Protein AF-A0A2D8ES97-F1 (afdb_monomer)

Radius of gyration: 37.82 Å; Cα contacts (8 Å, |Δi|>4): 480; chains: 1; bounding box: 93×41×114 Å

Foldseek 3Di:
DDPDDDPPDDLVLDDPVVSVVLVPDDPVRVCVQQQNVNVAHPQFQAAAEPDDPPWDWDDGRQWIKIWDFADLADCLDWCVNVVHPQRTKIKTAHAQQNPPGGQADPVRHGHYGYHQLARTAWMWIWTQWGQVCVSHVAAQAFADHADPVRTAGDIDTDHPDDDDDDPDDDDDDDDPDQAGSVRDGCPPVPPGHAAAEAEPPRDRPDKAFDWDVVLVVVLVVLVVVLVVLLVVLVVQLVVLVVQLVVLQVPAWDQDPPVRDTDDGDDPRNVVSVVVSVVSCVPRRVVSVVVSVVSVVVSCCQAPVCPPPNAPDDPNDRSHTGDPHYIYD

Structure (mmCIF, N/CA/C/O backbone):
data_AF-A0A2D8ES97-F1
#
_entry.id   AF-A0A2D8ES97-F1
#
loop_
_atom_site.group_PDB
_atom_site.id
_atom_site.type_symbol
_atom_site.label_atom_id
_atom_site.label_alt_id
_atom_site.label_comp_id
_atom_site.label_asym_id
_atom_site.label_entity_id
_atom_site.label_seq_id
_atom_site.pdbx_PDB_ins_code
_atom_site.Cartn_x
_atom_site.Cartn_y
_atom_site.Cartn_z
_atom_site.occupancy
_atom_site.B_iso_or_equiv
_atom_site.auth_seq_id
_atom_site.auth_comp_id
_atom_site.auth_asym_id
_atom_site.auth_atom_id
_atom_site.pdbx_PDB_model_num
ATOM 1 N N . MET A 1 1 ? -13.082 -4.698 -21.034 1.00 49.16 1 MET A N 1
ATOM 2 C CA . MET A 1 1 ? -11.989 -5.187 -21.911 1.00 49.16 1 MET A CA 1
ATOM 3 C C . MET A 1 1 ? -12.059 -4.467 -23.251 1.00 49.16 1 MET A C 1
ATOM 5 O O . MET A 1 1 ? -13.166 -4.199 -23.709 1.00 49.16 1 MET A O 1
ATOM 9 N N . ALA A 1 2 ? -10.920 -4.137 -23.866 1.00 52.31 2 ALA A N 1
ATOM 10 C CA . ALA A 1 2 ? -10.888 -3.433 -25.151 1.00 52.31 2 ALA A CA 1
ATOM 11 C C . ALA A 1 2 ? -11.464 -4.302 -26.288 1.00 52.31 2 ALA A C 1
ATOM 13 O O . ALA A 1 2 ? -11.078 -5.459 -26.439 1.00 52.31 2 ALA A O 1
ATOM 14 N N . ARG A 1 3 ? -12.383 -3.742 -27.089 1.00 51.25 3 ARG A N 1
ATOM 15 C CA . ARG A 1 3 ? -13.068 -4.462 -28.185 1.00 51.25 3 ARG A CA 1
ATOM 16 C C . ARG A 1 3 ? -12.251 -4.548 -29.484 1.00 51.25 3 ARG A C 1
ATOM 18 O O . ARG A 1 3 ? -12.502 -5.432 -30.295 1.00 51.25 3 ARG A O 1
ATOM 25 N N . ASN A 1 4 ? -11.251 -3.684 -29.668 1.00 54.25 4 ASN A N 1
ATOM 26 C CA . ASN A 1 4 ? -10.456 -3.616 -30.898 1.00 54.25 4 ASN A CA 1
ATOM 27 C C . ASN A 1 4 ? -9.208 -4.501 -30.809 1.00 54.25 4 ASN A C 1
ATOM 29 O O . ASN A 1 4 ? -8.113 -4.033 -30.499 1.00 54.25 4 ASN A O 1
ATOM 33 N N . LYS A 1 5 ? -9.372 -5.793 -31.101 1.00 53.34 5 LYS A N 1
ATOM 34 C CA . LYS A 1 5 ? -8.251 -6.726 -31.238 1.00 53.34 5 LYS A CA 1
ATOM 35 C C . LYS A 1 5 ? -7.655 -6.580 -32.645 1.00 53.34 5 LYS A C 1
ATOM 37 O O . LYS A 1 5 ? -8.278 -7.003 -33.615 1.00 53.34 5 LYS A O 1
ATOM 42 N N . LYS A 1 6 ? -6.461 -5.982 -32.768 1.00 58.00 6 LYS A N 1
ATOM 43 C CA . LYS A 1 6 ? -5.669 -6.090 -34.009 1.00 58.00 6 LYS A CA 1
ATOM 44 C C . LYS A 1 6 ? -5.443 -7.573 -34.335 1.00 58.00 6 LYS A C 1
ATOM 46 O O . LYS A 1 6 ? -5.329 -8.399 -33.427 1.00 58.00 6 LYS A O 1
ATOM 51 N N . THR A 1 7 ? -5.367 -7.905 -35.621 1.00 57.34 7 THR A N 1
ATOM 52 C CA . THR A 1 7 ? -5.000 -9.250 -36.079 1.00 57.34 7 THR A CA 1
ATOM 53 C C . THR A 1 7 ? -3.609 -9.629 -35.566 1.00 57.34 7 THR A C 1
ATOM 55 O O . THR A 1 7 ? -2.736 -8.774 -35.432 1.00 57.34 7 THR A O 1
ATOM 58 N N . ALA A 1 8 ? -3.386 -10.919 -35.289 1.00 60.75 8 ALA A N 1
ATOM 59 C CA . ALA A 1 8 ? -2.100 -11.414 -34.777 1.00 60.75 8 ALA A CA 1
ATOM 60 C C . ALA A 1 8 ? -0.924 -11.175 -35.748 1.00 60.75 8 ALA A C 1
ATOM 62 O O . ALA A 1 8 ? 0.231 -11.147 -35.333 1.00 60.75 8 ALA A O 1
ATOM 63 N N . ILE A 1 9 ? -1.233 -10.976 -37.032 1.00 69.50 9 ILE A N 1
ATOM 64 C CA . ILE A 1 9 ? -0.318 -10.517 -38.076 1.00 69.50 9 ILE A CA 1
ATOM 65 C C . ILE A 1 9 ? -0.919 -9.238 -38.674 1.00 69.50 9 ILE A C 1
ATOM 67 O O . ILE A 1 9 ? -2.060 -9.252 -39.140 1.00 69.50 9 ILE A O 1
ATOM 71 N N . ASP A 1 10 ? -0.166 -8.137 -38.665 1.00 71.62 10 ASP A N 1
ATOM 72 C CA . ASP A 1 10 ? -0.556 -6.860 -39.279 1.00 71.62 10 ASP A CA 1
ATOM 73 C C . ASP A 1 10 ? 0.246 -6.646 -40.574 1.00 71.62 10 ASP A C 1
ATOM 75 O O . ASP A 1 10 ? 1.302 -6.011 -40.591 1.00 71.62 10 ASP A O 1
ATOM 79 N N . VAL A 1 11 ? -0.260 -7.204 -41.680 1.00 73.81 11 VAL A N 1
ATOM 80 C CA . VAL A 1 11 ? 0.346 -7.085 -43.024 1.00 73.81 11 VAL A CA 1
ATOM 81 C C . VAL A 1 11 ? 0.428 -5.642 -43.537 1.00 73.81 11 VAL A C 1
ATOM 83 O O . VAL A 1 11 ? 1.136 -5.372 -44.502 1.00 73.81 11 VAL A O 1
ATOM 86 N N . ASN A 1 12 ? -0.253 -4.686 -42.895 1.00 74.81 12 ASN A N 1
ATOM 87 C CA . ASN A 1 12 ? -0.194 -3.271 -43.274 1.00 74.81 12 ASN A CA 1
ATOM 88 C C . ASN A 1 12 ? 1.091 -2.577 -42.793 1.00 74.81 12 ASN A C 1
ATOM 90 O O . ASN A 1 12 ? 1.354 -1.448 -43.195 1.00 74.81 12 ASN A O 1
ATOM 94 N N . ILE A 1 13 ? 1.882 -3.235 -41.937 1.00 75.94 13 ILE A N 1
ATOM 95 C CA . ILE A 1 13 ? 3.206 -2.763 -41.505 1.00 75.94 13 ILE A CA 1
ATOM 96 C C . ILE A 1 13 ? 4.286 -3.107 -42.554 1.00 75.94 13 ILE A C 1
ATOM 98 O O . ILE A 1 13 ? 5.356 -2.501 -42.571 1.00 75.94 13 ILE A O 1
ATOM 102 N N . MET A 1 14 ? 4.014 -4.053 -43.461 1.00 77.00 14 MET A N 1
ATOM 103 C CA . MET A 1 14 ? 4.954 -4.441 -44.514 1.00 77.00 14 MET A CA 1
ATOM 104 C C . MET A 1 14 ? 5.038 -3.377 -45.625 1.00 77.00 14 MET A C 1
ATOM 106 O O . MET A 1 14 ? 4.008 -2.831 -46.035 1.00 77.00 14 MET A O 1
ATOM 110 N N . PRO A 1 15 ? 6.233 -3.122 -46.195 1.00 75.75 15 PRO A N 1
ATOM 111 C CA . PRO A 1 15 ? 6.368 -2.377 -47.445 1.00 75.75 15 PRO A CA 1
ATOM 112 C C . PRO A 1 15 ? 5.517 -2.994 -48.564 1.00 75.75 15 PRO A C 1
ATOM 114 O O . PRO A 1 15 ? 5.380 -4.213 -48.639 1.00 75.75 15 PRO A O 1
ATOM 117 N N . LYS A 1 16 ? 4.992 -2.169 -49.483 1.00 77.81 16 LYS A N 1
ATOM 118 C CA . LYS A 1 16 ? 4.098 -2.637 -50.566 1.00 77.81 16 LYS A CA 1
ATOM 119 C C . LYS A 1 16 ? 4.691 -3.784 -51.402 1.00 77.81 16 LYS A C 1
ATOM 121 O O . LYS A 1 16 ? 3.957 -4.694 -51.764 1.00 77.81 16 LYS A O 1
ATOM 126 N N . ALA A 1 17 ? 5.997 -3.756 -51.680 1.00 76.38 17 ALA A N 1
ATOM 127 C CA . ALA A 1 17 ? 6.684 -4.820 -52.417 1.00 76.38 17 ALA A CA 1
ATOM 128 C C . ALA A 1 17 ? 6.692 -6.150 -51.637 1.00 76.38 17 ALA A C 1
ATOM 130 O O . ALA A 1 17 ? 6.232 -7.170 -52.145 1.00 76.38 17 ALA A O 1
ATOM 131 N N . ASP A 1 18 ? 7.134 -6.123 -50.379 1.00 77.00 18 ASP A N 1
ATOM 132 C CA . ASP A 1 18 ? 7.173 -7.292 -49.493 1.00 77.00 18 ASP A CA 1
ATOM 133 C C . ASP A 1 18 ? 5.776 -7.862 -49.223 1.00 77.00 18 ASP A C 1
ATOM 135 O O . ASP A 1 18 ? 5.620 -9.077 -49.120 1.00 77.00 18 ASP A O 1
ATOM 139 N N . ARG A 1 19 ? 4.754 -7.001 -49.165 1.00 80.50 19 ARG A N 1
ATOM 140 C CA . ARG A 1 19 ? 3.353 -7.407 -49.036 1.00 80.50 19 ARG A CA 1
ATOM 141 C C . ARG A 1 19 ? 2.859 -8.193 -50.255 1.00 80.50 19 ARG A C 1
ATOM 143 O O . ARG A 1 19 ? 2.237 -9.230 -50.067 1.00 80.50 19 ARG A O 1
ATOM 150 N N . LEU A 1 20 ? 3.165 -7.746 -51.476 1.00 81.06 20 LEU A N 1
ATOM 151 C CA . LEU A 1 20 ? 2.811 -8.478 -52.703 1.00 81.06 20 LEU A CA 1
ATOM 152 C C . LEU A 1 20 ? 3.500 -9.850 -52.756 1.00 81.06 20 LEU A C 1
ATOM 154 O O . LEU A 1 20 ? 2.870 -10.847 -53.102 1.00 81.06 20 LEU A O 1
ATOM 158 N N . VAL A 1 21 ? 4.771 -9.921 -52.341 1.00 81.75 21 VAL A N 1
ATOM 159 C CA . VAL A 1 21 ? 5.485 -11.198 -52.192 1.00 81.75 21 VAL A CA 1
ATOM 160 C C . VAL A 1 21 ? 4.793 -12.079 -51.147 1.00 81.75 21 VAL A C 1
ATOM 162 O O . VAL A 1 21 ? 4.491 -13.231 -51.440 1.00 81.75 21 VAL A O 1
ATOM 165 N N . PHE A 1 22 ? 4.465 -11.550 -49.967 1.00 81.81 22 PHE A N 1
ATOM 166 C CA . PHE A 1 22 ? 3.773 -12.299 -48.913 1.00 81.81 22 PHE A CA 1
ATOM 167 C C . PHE A 1 22 ? 2.393 -12.829 -49.345 1.00 81.81 22 PHE A C 1
ATOM 169 O O . PHE A 1 22 ? 2.053 -13.977 -49.060 1.00 81.81 22 PHE A O 1
ATOM 176 N N . GLU A 1 23 ? 1.610 -12.021 -50.061 1.00 84.00 23 GLU A N 1
ATOM 177 C CA . GLU A 1 23 ? 0.287 -12.400 -50.571 1.00 84.00 23 GLU A CA 1
ATOM 178 C C . GLU A 1 23 ? 0.370 -13.502 -51.653 1.00 84.00 23 GLU A C 1
ATOM 180 O O . GLU A 1 23 ? -0.543 -14.322 -51.739 1.00 84.00 23 GLU A O 1
ATOM 185 N N . SER A 1 24 ? 1.484 -13.593 -52.397 1.00 85.75 24 SER A N 1
ATOM 186 C CA . SER A 1 24 ? 1.740 -14.632 -53.416 1.00 85.75 24 SER A CA 1
ATOM 187 C C . SER A 1 24 ? 2.228 -15.994 -52.889 1.00 85.75 24 SER A C 1
ATOM 189 O O . SER A 1 24 ? 2.278 -16.960 -53.652 1.00 85.75 24 SER A O 1
ATOM 191 N N . LEU A 1 25 ? 2.607 -16.102 -51.610 1.00 86.19 25 LEU A N 1
ATOM 192 C CA . LEU A 1 25 ? 3.149 -17.340 -51.034 1.00 86.19 25 LEU A CA 1
ATOM 193 C C . LEU A 1 25 ? 2.047 -18.343 -50.645 1.00 86.19 25 LEU A C 1
ATOM 195 O O . LEU A 1 25 ? 0.921 -17.971 -50.316 1.00 86.19 25 LEU A O 1
ATOM 199 N N . SER A 1 26 ? 2.393 -19.634 -50.608 1.00 87.44 26 SER A N 1
ATOM 200 C CA . SER A 1 26 ? 1.554 -20.665 -49.976 1.00 87.44 26 SER A CA 1
ATOM 201 C C . SER A 1 26 ? 1.451 -20.438 -48.461 1.00 87.44 26 SER A C 1
ATOM 203 O O . SER A 1 26 ? 2.284 -19.746 -47.882 1.00 87.44 26 SER A O 1
ATOM 205 N N . GLU A 1 27 ? 0.482 -21.053 -47.776 1.00 81.06 27 GLU A N 1
ATOM 206 C CA . GLU A 1 27 ? 0.340 -20.898 -46.314 1.00 81.06 27 GLU A CA 1
ATOM 207 C C . GLU A 1 27 ? 1.596 -21.336 -45.533 1.00 81.06 27 GLU A C 1
ATOM 209 O O . GLU A 1 27 ? 1.990 -20.678 -44.570 1.00 81.06 27 GLU A O 1
ATOM 214 N N . GLN A 1 28 ? 2.297 -22.379 -45.997 1.00 79.69 28 GLN A N 1
ATOM 215 C CA . GLN A 1 28 ? 3.609 -22.762 -45.456 1.00 79.69 28 GLN A CA 1
ATOM 216 C C . GLN A 1 28 ? 4.670 -21.683 -45.732 1.00 79.69 28 GLN A C 1
ATOM 218 O O . GLN A 1 28 ? 5.379 -21.269 -44.815 1.00 79.69 28 GLN A O 1
ATOM 223 N N . GLY A 1 29 ? 4.728 -21.152 -46.959 1.00 79.44 29 GLY A N 1
ATOM 224 C CA . GLY A 1 29 ? 5.637 -20.060 -47.319 1.00 79.44 29 GLY A CA 1
ATOM 225 C C . GLY A 1 29 ? 5.386 -18.774 -46.521 1.00 79.44 29 GLY A C 1
ATOM 226 O O . GLY A 1 29 ? 6.338 -18.127 -46.090 1.00 79.44 29 GLY A O 1
ATOM 227 N N . LYS A 1 30 ? 4.121 -18.430 -46.245 1.00 81.12 30 LYS A N 1
ATOM 228 C CA . LYS A 1 30 ? 3.727 -17.309 -45.375 1.00 81.12 30 LYS A CA 1
ATOM 229 C C . LYS A 1 30 ? 4.187 -17.526 -43.935 1.00 81.12 30 LYS A C 1
ATOM 231 O O . LYS A 1 30 ? 4.732 -16.602 -43.329 1.00 81.12 30 LYS A O 1
ATOM 236 N N . ALA A 1 31 ? 4.007 -18.732 -43.393 1.00 75.62 31 ALA A N 1
ATOM 237 C CA . ALA A 1 31 ? 4.484 -19.074 -42.056 1.00 75.62 31 ALA A CA 1
ATOM 238 C C . ALA A 1 31 ? 6.014 -18.930 -41.956 1.00 75.62 31 ALA A C 1
ATOM 240 O O . ALA A 1 31 ? 6.514 -18.265 -41.045 1.00 75.62 31 ALA A O 1
ATOM 241 N N . GLU A 1 32 ? 6.763 -19.466 -42.924 1.00 77.31 32 GLU A N 1
ATOM 242 C CA . GLU A 1 32 ? 8.223 -19.320 -42.982 1.00 77.31 32 GLU A CA 1
ATOM 243 C C . GLU A 1 32 ? 8.681 -17.865 -43.150 1.00 77.31 32 GLU A C 1
ATOM 245 O O . GLU A 1 32 ? 9.606 -17.430 -42.460 1.00 77.31 32 GLU A O 1
ATOM 250 N N . PHE A 1 33 ? 8.017 -17.086 -44.011 1.00 75.94 33 PHE A N 1
ATOM 251 C CA . PHE A 1 33 ? 8.297 -15.660 -44.222 1.00 75.94 33 PHE A CA 1
ATOM 252 C C . PHE A 1 33 ? 8.125 -14.845 -42.931 1.00 75.94 33 PHE A C 1
ATOM 254 O O . PHE A 1 33 ? 8.904 -13.930 -42.653 1.00 75.94 33 PHE A O 1
ATOM 261 N N . MET A 1 34 ? 7.140 -15.218 -42.108 1.00 73.75 34 MET A N 1
ATOM 262 C CA . MET A 1 34 ? 6.882 -14.630 -40.791 1.00 73.75 34 MET A CA 1
ATOM 263 C C . MET A 1 34 ? 7.773 -15.192 -39.670 1.00 73.75 34 MET A C 1
ATOM 265 O O . MET A 1 34 ? 7.650 -14.756 -38.525 1.00 73.75 34 MET A O 1
ATOM 269 N N . GLY A 1 35 ? 8.701 -16.105 -39.980 1.00 72.25 35 GLY A N 1
ATOM 270 C CA . GLY A 1 35 ? 9.693 -16.618 -39.033 1.00 72.25 35 GLY A CA 1
ATOM 271 C C . GLY A 1 35 ? 9.282 -17.873 -38.260 1.00 72.25 35 GLY A C 1
ATOM 272 O O . GLY A 1 35 ? 9.901 -18.181 -37.237 1.00 72.25 35 GLY A O 1
ATOM 273 N N . PHE A 1 36 ? 8.262 -18.612 -38.716 1.00 73.88 36 PHE A N 1
ATOM 274 C CA . PHE A 1 36 ? 7.867 -19.884 -38.101 1.00 73.88 36 PHE A CA 1
ATOM 275 C C . PHE A 1 36 ? 9.071 -20.836 -37.988 1.00 73.88 36 PHE A C 1
ATOM 277 O O . PHE A 1 36 ? 9.812 -21.039 -38.948 1.00 73.88 36 PHE A O 1
ATOM 284 N N . GLY A 1 37 ? 9.310 -21.364 -36.785 1.00 64.75 37 GLY A N 1
ATOM 285 C CA . GLY A 1 37 ? 10.449 -22.238 -36.476 1.00 64.75 37 GLY A CA 1
ATOM 286 C C . GLY A 1 37 ? 11.837 -21.573 -36.435 1.00 64.75 37 GLY A C 1
ATOM 287 O O . GLY A 1 37 ? 12.782 -22.213 -35.985 1.00 64.75 37 GLY A O 1
ATOM 288 N N . ARG A 1 38 ? 12.000 -20.305 -36.847 1.00 63.69 38 ARG A N 1
ATOM 289 C CA . ARG A 1 38 ? 13.331 -19.675 -37.021 1.00 63.69 38 ARG A CA 1
ATOM 290 C C . ARG A 1 38 ? 13.831 -18.861 -35.820 1.00 63.69 38 ARG A C 1
ATOM 292 O O . ARG A 1 38 ? 14.975 -18.417 -35.816 1.00 63.69 38 ARG A O 1
ATOM 299 N N . GLY A 1 39 ? 13.006 -18.640 -34.791 1.00 62.62 39 GLY A N 1
ATOM 300 C CA . GLY A 1 39 ? 13.395 -17.887 -33.580 1.00 62.62 39 GLY A CA 1
ATOM 301 C C . GLY A 1 39 ? 13.725 -16.400 -33.817 1.00 62.62 39 GLY A C 1
ATOM 302 O O . GLY A 1 39 ? 14.215 -15.713 -32.913 1.00 62.62 39 GLY A O 1
ATOM 303 N N . THR A 1 40 ? 13.466 -15.919 -35.032 1.00 65.56 40 THR A N 1
ATOM 304 C CA . THR A 1 40 ? 13.501 -14.541 -35.525 1.00 65.56 40 THR A CA 1
ATOM 305 C C . THR A 1 40 ? 12.428 -14.405 -36.602 1.00 65.56 40 THR A C 1
ATOM 307 O O . THR A 1 40 ? 12.122 -15.356 -37.318 1.00 65.56 40 THR A O 1
ATOM 310 N N . ARG A 1 41 ? 11.890 -13.197 -36.736 1.00 72.00 41 ARG A N 1
ATOM 311 C CA . ARG A 1 41 ? 11.098 -12.745 -37.886 1.00 72.00 41 ARG A CA 1
ATOM 312 C C . ARG A 1 41 ? 11.851 -11.598 -38.555 1.00 72.00 41 ARG A C 1
ATOM 314 O O . ARG A 1 41 ? 12.799 -11.076 -37.972 1.00 72.00 41 ARG A O 1
ATOM 321 N N . ARG A 1 42 ? 11.430 -11.192 -39.751 1.00 74.06 42 ARG A N 1
ATOM 322 C CA . ARG A 1 42 ? 11.933 -9.962 -40.378 1.00 74.06 42 ARG A CA 1
ATOM 323 C C . ARG A 1 42 ? 11.475 -8.727 -39.592 1.00 74.06 42 ARG A C 1
ATOM 325 O O . ARG A 1 42 ? 10.346 -8.683 -39.100 1.00 74.06 42 ARG A O 1
ATOM 332 N N . ASP A 1 43 ? 12.342 -7.722 -39.524 1.00 77.44 43 ASP A N 1
ATOM 333 C CA . ASP A 1 43 ? 12.188 -6.519 -38.697 1.00 77.44 43 ASP A CA 1
ATOM 334 C C . ASP A 1 43 ? 11.233 -5.477 -39.325 1.00 77.44 43 ASP A C 1
ATOM 336 O O . ASP A 1 43 ? 11.600 -4.344 -39.639 1.00 77.44 43 ASP A O 1
ATOM 340 N N . TYR A 1 44 ? 9.972 -5.865 -39.538 1.00 76.19 44 TYR A N 1
ATOM 341 C CA . TYR A 1 44 ? 8.930 -4.976 -40.069 1.00 76.19 44 TYR A CA 1
ATOM 342 C C . TYR A 1 44 ? 8.341 -4.041 -39.000 1.00 76.19 44 TYR A C 1
ATOM 344 O O . TYR A 1 44 ? 8.075 -2.874 -39.276 1.00 76.19 44 TYR A O 1
ATOM 352 N N . ASP A 1 45 ? 8.190 -4.515 -37.762 1.00 79.38 45 ASP A N 1
ATOM 353 C CA . ASP A 1 45 ? 7.639 -3.770 -36.619 1.00 79.38 45 ASP A CA 1
ATOM 354 C C . ASP A 1 45 ? 8.720 -3.371 -35.596 1.00 79.38 45 ASP A C 1
ATOM 356 O O . ASP A 1 45 ? 8.480 -3.305 -34.387 1.00 79.38 45 ASP A O 1
ATOM 360 N N . VAL A 1 46 ? 9.932 -3.111 -36.091 1.00 86.00 46 VAL A N 1
ATOM 361 C CA . VAL A 1 46 ? 11.101 -2.737 -35.288 1.00 86.00 46 VAL A CA 1
ATOM 362 C C . VAL A 1 46 ? 11.551 -1.333 -35.689 1.00 86.00 46 VAL A C 1
ATOM 364 O O . VAL A 1 46 ? 12.217 -1.182 -36.714 1.00 86.00 46 VAL A O 1
ATOM 367 N N . PRO A 1 47 ? 11.183 -0.288 -34.931 1.00 86.88 47 PRO A N 1
ATOM 368 C CA . PRO A 1 47 ? 11.720 1.044 -35.164 1.00 86.88 47 PRO A CA 1
ATOM 369 C C . PRO A 1 47 ? 13.217 1.081 -34.826 1.00 86.88 47 PRO A C 1
ATOM 371 O O . PRO A 1 47 ? 13.687 0.367 -33.934 1.00 86.88 47 PRO A O 1
ATOM 374 N N . LYS A 1 48 ? 13.979 1.933 -35.515 1.00 88.06 48 LYS A N 1
ATOM 375 C CA . LYS A 1 48 ? 15.409 2.108 -35.250 1.00 88.06 48 LYS A CA 1
ATOM 376 C C . LYS A 1 48 ? 15.579 2.927 -33.971 1.00 88.06 48 LYS A C 1
ATOM 378 O O . LYS A 1 48 ? 15.149 4.073 -33.901 1.00 88.06 48 LYS A O 1
ATOM 383 N N . TYR A 1 49 ? 16.216 2.356 -32.955 1.00 88.06 49 TYR A N 1
ATOM 384 C CA . TYR A 1 49 ? 16.506 3.085 -31.722 1.00 88.06 49 TYR A CA 1
ATOM 385 C C . TYR A 1 49 ? 17.547 4.189 -31.964 1.00 88.06 49 TYR A C 1
ATOM 387 O O . TYR A 1 49 ? 18.599 3.931 -32.554 1.00 88.06 49 TYR A O 1
ATOM 395 N N . ASN A 1 50 ? 17.259 5.403 -31.497 1.00 88.81 50 ASN A N 1
ATOM 396 C CA . ASN A 1 50 ? 18.178 6.537 -31.530 1.00 88.81 50 ASN A CA 1
ATOM 397 C C . ASN A 1 50 ? 19.195 6.430 -30.378 1.00 88.81 50 ASN A C 1
ATOM 399 O O . ASN A 1 50 ? 18.989 7.002 -29.308 1.00 88.81 50 ASN A O 1
ATOM 403 N N . SER A 1 51 ? 20.255 5.641 -30.576 1.00 84.31 51 SER A N 1
ATOM 404 C CA . SER A 1 51 ? 21.316 5.411 -29.585 1.00 84.31 51 SER A CA 1
ATOM 405 C C . SER A 1 51 ? 22.350 6.536 -29.548 1.00 84.31 51 SER A C 1
ATOM 407 O O . SER A 1 51 ? 22.900 6.910 -30.588 1.00 84.31 51 SER A O 1
ATOM 409 N N . ILE A 1 52 ? 22.708 6.988 -28.349 1.00 84.88 52 ILE A N 1
ATOM 410 C CA . ILE A 1 52 ? 23.857 7.878 -28.124 1.00 84.88 52 ILE A CA 1
ATOM 411 C C . ILE A 1 52 ? 25.161 7.061 -28.224 1.00 84.88 52 ILE A C 1
ATOM 413 O O . ILE A 1 52 ? 25.175 5.874 -27.916 1.00 84.88 52 ILE A O 1
ATOM 417 N N . LYS A 1 53 ? 26.280 7.680 -28.633 1.00 81.19 53 LYS A N 1
ATOM 418 C CA . LYS A 1 53 ? 27.590 7.016 -28.848 1.00 81.19 53 LYS A CA 1
ATOM 419 C C . LYS A 1 53 ? 28.087 6.171 -27.658 1.00 81.19 53 LYS A C 1
ATOM 421 O O . LYS A 1 53 ? 28.822 5.211 -27.866 1.00 81.19 53 LYS A O 1
ATOM 426 N N . GLU A 1 54 ? 27.718 6.555 -26.440 1.00 85.06 54 GLU A N 1
ATOM 427 C CA . GLU A 1 54 ? 28.143 5.924 -25.182 1.00 85.06 54 GLU A CA 1
ATOM 428 C C . GLU A 1 54 ? 27.067 4.992 -24.585 1.00 85.06 54 GLU A C 1
ATOM 430 O O . GLU A 1 54 ? 27.341 4.281 -23.621 1.00 85.06 54 GLU A O 1
ATOM 435 N N . GLU A 1 55 ? 25.859 4.944 -25.165 1.00 89.56 55 GLU A N 1
ATOM 436 C CA . GLU A 1 55 ? 24.823 3.977 -24.785 1.00 89.56 55 GLU A CA 1
ATOM 437 C C . GLU A 1 55 ? 25.140 2.603 -25.387 1.00 89.56 55 GLU A C 1
ATOM 439 O O . GLU A 1 55 ? 25.236 2.440 -26.607 1.00 89.56 55 GLU A O 1
ATOM 444 N N . TRP A 1 56 ? 25.218 1.571 -24.548 1.00 91.38 56 TRP A N 1
ATOM 445 C CA . TRP A 1 56 ? 25.297 0.197 -25.031 1.00 91.38 56 TRP A CA 1
ATOM 446 C C . TRP A 1 56 ? 23.887 -0.347 -25.258 1.00 91.38 56 TRP A C 1
ATOM 448 O O . TRP A 1 56 ? 23.203 -0.759 -24.320 1.00 91.38 56 TRP A O 1
ATOM 458 N N . HIS A 1 57 ? 23.443 -0.342 -26.515 1.00 91.06 57 HIS A N 1
ATOM 459 C CA . HIS A 1 57 ? 22.159 -0.905 -26.926 1.00 91.06 57 HIS A CA 1
ATOM 460 C C . HIS A 1 57 ? 22.341 -2.243 -27.649 1.00 91.06 57 HIS A C 1
ATOM 462 O O . HIS A 1 57 ? 23.025 -2.327 -28.670 1.00 91.06 57 HIS A O 1
ATOM 468 N N . LYS A 1 58 ? 21.666 -3.288 -27.160 1.00 92.12 58 LYS A N 1
ATOM 469 C CA . LYS A 1 58 ? 21.588 -4.598 -27.817 1.00 92.12 58 LYS A CA 1
ATOM 470 C C . LYS A 1 58 ? 20.131 -5.031 -27.937 1.00 92.12 58 LYS A C 1
ATOM 472 O O . LYS A 1 58 ? 19.419 -5.083 -26.937 1.00 92.12 58 LYS A O 1
ATOM 477 N N . HIS A 1 59 ? 19.698 -5.381 -29.147 1.00 89.88 59 HIS A N 1
ATOM 478 C CA . HIS A 1 59 ? 18.323 -5.803 -29.422 1.00 89.88 59 HIS A CA 1
ATOM 479 C C . HIS A 1 59 ? 18.255 -7.035 -30.333 1.00 89.88 59 HIS A C 1
ATOM 481 O O . HIS A 1 59 ? 19.228 -7.398 -30.996 1.00 89.88 59 HIS A O 1
ATOM 487 N N . LYS A 1 60 ? 17.090 -7.686 -30.342 1.00 87.88 60 LYS A N 1
ATOM 488 C CA . LYS A 1 60 ? 16.711 -8.753 -31.272 1.00 87.88 60 LYS A CA 1
ATOM 489 C C . LYS A 1 60 ? 15.226 -8.578 -31.589 1.00 87.88 60 LYS A C 1
ATOM 491 O O . LYS A 1 60 ? 14.379 -8.753 -30.714 1.00 87.88 60 LYS A O 1
ATOM 496 N N . GLY A 1 61 ? 14.905 -8.190 -32.822 1.00 86.25 61 GLY A N 1
ATOM 497 C CA . GLY A 1 61 ? 13.585 -7.640 -33.126 1.00 86.25 61 GLY A CA 1
ATOM 498 C C . GLY A 1 61 ? 13.306 -6.380 -32.292 1.00 86.25 61 GLY A C 1
ATOM 499 O O . GLY A 1 61 ? 14.225 -5.616 -31.989 1.00 86.25 61 GLY A O 1
ATOM 500 N N . ASN A 1 62 ? 12.054 -6.198 -31.858 1.00 88.06 62 ASN A N 1
ATOM 501 C CA . ASN A 1 62 ? 11.621 -5.083 -31.001 1.00 88.06 62 ASN A CA 1
ATOM 502 C C . ASN A 1 62 ? 11.761 -5.386 -29.486 1.00 88.06 62 ASN A C 1
ATOM 504 O O . ASN A 1 62 ? 11.021 -4.850 -28.662 1.00 88.06 62 ASN A O 1
ATOM 508 N N . ALA A 1 63 ? 12.672 -6.286 -29.107 1.00 91.06 63 ALA A N 1
ATOM 509 C CA . ALA A 1 63 ? 13.069 -6.524 -27.719 1.00 91.06 63 ALA A CA 1
ATOM 510 C C . ALA A 1 63 ? 14.537 -6.123 -27.549 1.00 91.06 63 ALA A C 1
ATOM 512 O O . ALA A 1 63 ? 15.387 -6.579 -28.317 1.00 91.06 63 ALA A O 1
ATOM 513 N N . GLY A 1 64 ? 14.846 -5.277 -26.567 1.00 92.25 64 GLY A N 1
ATOM 514 C CA . GLY A 1 64 ? 16.191 -4.737 -26.389 1.00 92.25 64 GLY A CA 1
ATOM 515 C C . GLY A 1 64 ? 16.515 -4.298 -24.968 1.00 92.25 64 GLY A C 1
ATOM 516 O O . GLY A 1 64 ? 15.630 -4.071 -24.144 1.00 92.25 64 GLY A O 1
ATOM 517 N N . ILE A 1 65 ? 17.815 -4.186 -24.713 1.00 95.00 65 ILE A N 1
ATOM 518 C CA . ILE A 1 65 ? 18.408 -3.711 -23.465 1.00 95.00 65 ILE A CA 1
ATOM 519 C C . ILE A 1 65 ? 19.297 -2.517 -23.812 1.00 95.00 65 ILE A C 1
ATOM 521 O O . ILE A 1 65 ? 20.115 -2.609 -24.731 1.00 95.00 65 ILE A O 1
ATOM 525 N N . VAL A 1 66 ? 19.134 -1.413 -23.086 1.00 94.00 66 VAL A N 1
ATOM 526 C CA . VAL A 1 66 ? 20.014 -0.239 -23.126 1.00 94.00 66 VAL A CA 1
ATOM 527 C C . VAL A 1 66 ? 20.700 -0.113 -21.770 1.00 94.00 66 VAL A C 1
ATOM 529 O O . VAL A 1 66 ? 20.035 -0.109 -20.735 1.00 94.00 66 VAL A O 1
ATOM 532 N N . LEU A 1 67 ? 22.025 0.001 -21.781 1.00 94.75 67 LEU A N 1
ATOM 533 C CA . LEU A 1 67 ? 22.826 0.427 -20.635 1.00 94.75 67 LEU A CA 1
ATOM 534 C C . LEU A 1 67 ? 23.348 1.833 -20.936 1.00 94.75 67 LEU A C 1
ATOM 536 O O . LEU A 1 67 ? 23.916 2.058 -22.007 1.00 94.75 67 LEU A O 1
ATOM 540 N N . GLY A 1 68 ? 23.151 2.774 -20.018 1.00 93.12 68 GLY A N 1
ATOM 541 C CA . GLY A 1 68 ? 23.519 4.168 -20.242 1.00 93.12 68 GLY A CA 1
ATOM 542 C C . GLY A 1 68 ? 23.220 5.052 -19.038 1.00 93.12 68 GLY A C 1
ATOM 543 O O . GLY A 1 68 ? 23.373 4.633 -17.890 1.00 93.12 68 GLY A O 1
ATOM 544 N N . 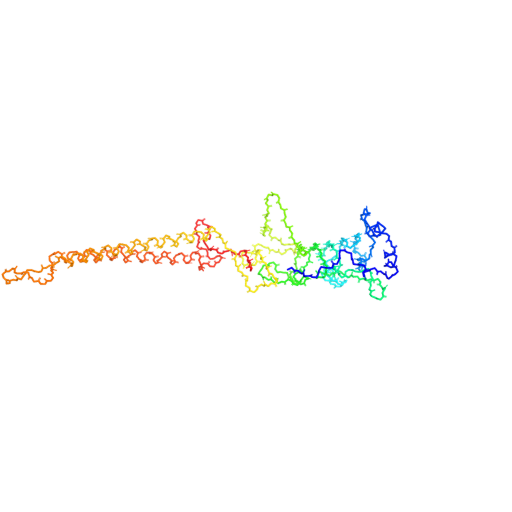LEU A 1 69 ? 22.796 6.283 -19.313 1.00 92.38 69 LEU A N 1
ATOM 545 C CA . LEU A 1 69 ? 22.367 7.248 -18.303 1.00 92.38 69 LEU A CA 1
ATOM 546 C C . LEU A 1 69 ? 20.840 7.389 -18.296 1.00 92.38 69 LEU A C 1
ATOM 548 O O . LEU A 1 69 ? 20.159 6.986 -19.238 1.00 92.38 69 LEU A O 1
ATOM 552 N N . ASP A 1 70 ? 20.310 7.972 -17.226 1.00 91.88 70 ASP A N 1
ATOM 553 C CA . ASP A 1 70 ? 18.886 8.230 -17.035 1.00 91.88 70 ASP A CA 1
ATOM 554 C C . ASP A 1 70 ? 18.318 9.100 -18.172 1.00 91.88 70 ASP A C 1
ATOM 556 O O . ASP A 1 70 ? 18.643 10.287 -18.282 1.00 91.88 70 ASP A O 1
ATOM 560 N N . ARG A 1 71 ? 17.497 8.484 -19.036 1.00 90.19 71 ARG A N 1
ATOM 561 C CA . ARG A 1 71 ? 16.954 9.090 -20.260 1.00 90.19 71 ARG A CA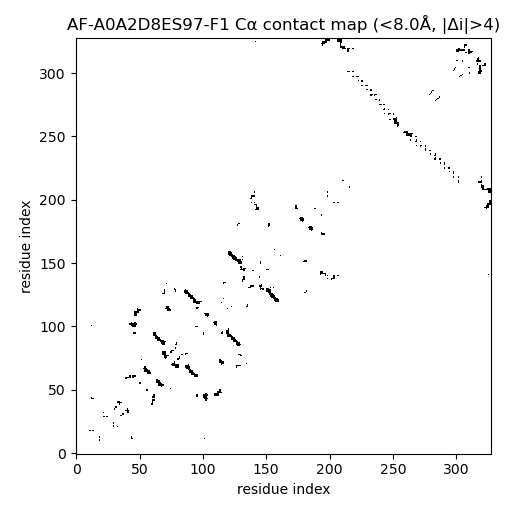 1
ATOM 562 C C . ARG A 1 71 ? 15.523 8.605 -20.563 1.00 90.19 71 ARG A C 1
ATOM 564 O O . ARG A 1 71 ? 15.344 7.561 -21.195 1.00 90.19 71 ARG A O 1
ATOM 571 N N . PRO A 1 72 ? 14.483 9.357 -20.157 1.00 88.19 72 PRO A N 1
ATOM 572 C CA . PRO A 1 72 ? 13.085 8.972 -20.353 1.00 88.19 72 PRO A CA 1
ATOM 573 C C . PRO A 1 72 ? 12.520 9.263 -21.753 1.00 88.19 72 PRO A C 1
ATOM 575 O O . PRO A 1 72 ? 11.475 8.720 -22.115 1.00 88.19 72 PRO A O 1
ATOM 578 N N . ASN A 1 73 ? 13.168 10.146 -22.521 1.00 88.19 73 ASN A N 1
ATOM 579 C CA . ASN A 1 73 ? 12.710 10.631 -23.824 1.00 88.19 73 ASN A CA 1
ATOM 580 C C . ASN A 1 73 ? 13.930 10.966 -24.723 1.00 88.19 73 ASN A C 1
ATOM 582 O O . ASN A 1 73 ? 14.828 10.138 -24.888 1.00 88.19 73 ASN A O 1
ATOM 586 N N . ASN A 1 74 ? 14.018 12.174 -25.288 1.00 88.19 74 ASN A N 1
ATOM 587 C CA . ASN A 1 74 ? 15.116 12.591 -26.170 1.00 88.19 74 ASN A CA 1
ATOM 588 C C . ASN A 1 74 ? 16.515 12.591 -25.504 1.00 88.19 74 ASN A C 1
ATOM 590 O O . ASN A 1 74 ? 16.655 12.463 -24.286 1.00 88.19 74 ASN A O 1
ATOM 594 N N . MET A 1 75 ? 17.561 12.786 -26.315 1.00 84.62 75 MET A N 1
ATOM 595 C CA . MET A 1 75 ? 18.980 12.817 -25.900 1.00 84.62 75 MET A CA 1
ATOM 596 C C . MET A 1 75 ? 19.330 13.842 -24.801 1.00 84.62 75 MET A C 1
ATOM 598 O O . MET A 1 75 ? 20.375 13.713 -24.174 1.00 84.62 75 MET A O 1
ATOM 602 N N . LEU A 1 76 ? 18.483 14.852 -24.571 1.00 86.81 76 LEU A N 1
ATOM 603 C CA . LEU A 1 76 ? 18.678 15.917 -23.577 1.00 86.81 76 LEU A CA 1
ATOM 604 C C . LEU A 1 76 ? 17.699 15.802 -22.392 1.00 86.81 76 LEU A C 1
ATOM 606 O O . LEU A 1 76 ? 17.549 16.743 -21.618 1.00 86.81 76 LEU A O 1
ATOM 610 N N . SER A 1 77 ? 17.007 14.669 -22.258 1.00 88.00 77 SER A N 1
ATOM 611 C CA . SER A 1 77 ? 16.031 14.422 -21.194 1.00 88.00 77 SER A CA 1
ATOM 612 C C . SER A 1 77 ? 16.612 13.598 -20.043 1.00 88.00 77 SER A C 1
ATOM 614 O O . SER A 1 77 ? 17.622 12.913 -20.200 1.00 88.00 77 SER A O 1
ATOM 616 N N . GLY A 1 78 ? 15.931 13.637 -18.894 1.00 87.75 78 GLY A N 1
ATOM 617 C CA . GLY A 1 78 ? 16.344 12.912 -17.691 1.00 87.75 78 GLY A CA 1
ATOM 618 C C . GLY A 1 78 ? 17.555 13.538 -17.008 1.00 87.75 78 GLY A C 1
ATOM 619 O O . GLY A 1 78 ? 18.009 14.627 -17.367 1.00 87.75 78 GLY A O 1
ATOM 620 N N . PHE A 1 79 ? 18.079 12.846 -16.003 1.00 90.31 79 PHE A N 1
ATOM 621 C CA . PHE A 1 79 ? 19.282 13.294 -15.298 1.00 90.31 79 PHE A CA 1
ATOM 622 C C . PHE A 1 79 ? 20.556 13.079 -16.132 1.00 90.31 79 PHE A C 1
ATOM 624 O O . PHE A 1 79 ? 21.503 13.854 -16.007 1.00 90.31 79 PHE A O 1
ATOM 631 N N . GLY A 1 80 ? 20.555 12.110 -17.056 1.00 87.06 80 GLY A N 1
ATOM 632 C CA . GLY A 1 80 ? 21.633 11.918 -18.028 1.00 87.06 80 GLY A CA 1
ATOM 633 C C . GLY A 1 80 ? 21.779 13.099 -18.989 1.00 87.06 80 GLY A C 1
ATOM 634 O O . GLY A 1 80 ? 22.882 13.613 -19.168 1.00 87.06 80 GLY A O 1
ATOM 635 N N . GLY A 1 81 ? 20.666 13.595 -19.544 1.00 85.69 81 GLY A N 1
ATOM 636 C CA . GLY A 1 81 ? 20.660 14.769 -20.426 1.00 85.69 81 GLY A CA 1
ATOM 637 C C . GLY A 1 81 ? 21.146 16.059 -19.750 1.00 85.69 81 GLY A C 1
ATOM 638 O O . GLY A 1 81 ? 21.817 16.875 -20.383 1.00 85.69 81 GLY A O 1
ATOM 639 N N . ASN A 1 82 ? 20.884 16.204 -18.44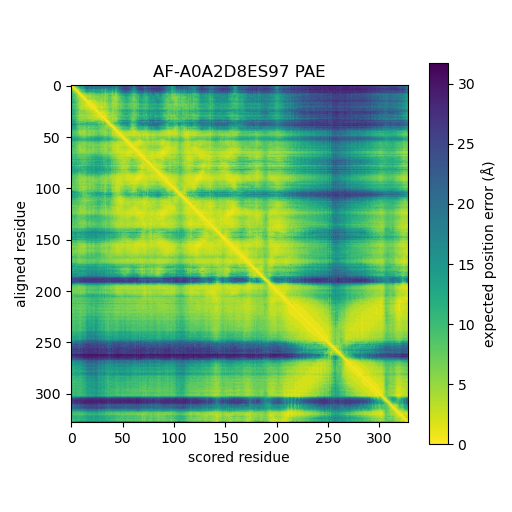7 1.00 87.06 82 ASN A N 1
ATOM 640 C CA . ASN A 1 82 ? 21.351 17.331 -17.630 1.00 87.06 82 ASN A CA 1
ATOM 641 C C . ASN A 1 82 ? 22.836 17.241 -17.220 1.00 87.06 82 ASN A C 1
ATOM 643 O O . ASN A 1 82 ? 23.370 18.210 -16.680 1.00 87.06 82 ASN A O 1
ATOM 647 N N . LYS A 1 83 ? 23.520 16.122 -17.515 1.00 83.94 83 LYS A N 1
ATOM 648 C CA . LYS A 1 83 ? 24.904 15.816 -17.094 1.00 83.94 83 LYS A CA 1
ATOM 649 C C . LYS A 1 83 ? 25.084 15.679 -15.576 1.00 83.94 83 LYS A C 1
ATOM 651 O O . LYS A 1 83 ? 26.175 15.913 -15.055 1.00 83.94 83 LYS A O 1
ATOM 656 N N . ASP A 1 84 ? 24.034 15.281 -14.864 1.00 87.31 84 ASP A N 1
ATOM 657 C CA . ASP A 1 84 ? 24.116 14.985 -13.437 1.00 87.31 84 ASP A CA 1
ATOM 658 C C . ASP A 1 84 ? 25.049 13.793 -13.175 1.00 87.31 84 ASP A C 1
ATOM 660 O O . ASP A 1 84 ? 25.074 12.817 -13.926 1.00 87.31 84 ASP A O 1
ATOM 664 N N . THR A 1 85 ? 25.773 13.813 -12.057 1.00 88.62 85 THR A N 1
ATOM 665 C CA . THR A 1 85 ? 26.516 12.634 -11.594 1.00 88.62 85 THR A CA 1
ATOM 666 C C . THR A 1 85 ? 25.572 11.571 -11.016 1.00 88.62 85 THR A C 1
ATOM 668 O O . THR A 1 85 ? 24.459 11.868 -10.572 1.00 88.62 85 THR A O 1
ATOM 671 N N . HIS A 1 86 ? 26.034 10.314 -10.998 1.00 88.19 86 HIS A N 1
ATOM 672 C CA . HIS A 1 86 ? 25.326 9.171 -10.398 1.00 88.19 86 HIS A CA 1
ATOM 673 C C . HIS A 1 86 ? 23.923 8.901 -10.983 1.00 88.19 86 HIS A C 1
ATOM 675 O O . HIS A 1 86 ? 23.002 8.510 -10.267 1.00 88.19 86 HIS A O 1
ATOM 681 N N . CYS A 1 87 ? 23.766 9.103 -12.294 1.00 91.31 87 CYS A N 1
ATOM 682 C CA . CYS A 1 87 ? 22.530 8.877 -13.048 1.00 91.31 87 CYS A CA 1
ATOM 683 C C . CYS A 1 87 ? 22.584 7.626 -13.949 1.00 91.31 87 CYS A C 1
ATOM 685 O O . CYS A 1 87 ? 21.950 7.594 -14.999 1.00 91.31 87 CYS A O 1
ATOM 687 N N . ALA A 1 88 ? 23.349 6.595 -13.572 1.00 93.50 88 ALA A N 1
ATOM 688 C CA . ALA A 1 88 ? 23.425 5.356 -14.349 1.00 93.50 88 ALA A CA 1
ATOM 689 C C . ALA A 1 88 ? 22.058 4.646 -14.407 1.00 93.50 88 ALA A C 1
ATOM 691 O O . ALA A 1 88 ? 21.367 4.537 -13.387 1.00 93.50 88 ALA A O 1
ATOM 692 N N . ALA A 1 89 ? 21.693 4.144 -15.589 1.00 94.69 89 ALA A N 1
ATOM 693 C CA . ALA A 1 89 ? 20.413 3.495 -15.843 1.00 94.69 89 ALA A CA 1
ATOM 694 C C . ALA A 1 89 ? 20.537 2.240 -16.726 1.00 94.69 89 ALA A C 1
ATOM 696 O O . ALA A 1 89 ? 21.407 2.120 -17.594 1.00 94.69 89 ALA A O 1
ATOM 697 N N . VAL A 1 90 ? 19.615 1.306 -16.495 1.00 96.00 90 VAL A N 1
ATOM 698 C CA . VAL A 1 90 ? 19.405 0.076 -17.258 1.00 96.00 90 VAL A CA 1
ATOM 699 C C . VAL A 1 90 ? 17.947 0.041 -17.690 1.00 96.00 90 VAL A C 1
ATOM 701 O O . VAL A 1 90 ? 17.036 0.060 -16.862 1.00 96.00 90 VAL A O 1
ATOM 704 N N . ASP A 1 91 ? 17.729 -0.029 -18.997 1.00 94.44 91 ASP A N 1
ATOM 705 C CA . ASP A 1 91 ? 16.404 -0.040 -19.600 1.00 94.44 91 ASP A CA 1
ATOM 706 C C . ASP A 1 91 ? 16.178 -1.326 -20.399 1.00 94.44 91 ASP A C 1
ATOM 708 O O . ASP A 1 91 ? 16.841 -1.566 -21.411 1.00 94.44 91 ASP A O 1
ATOM 712 N N . ILE A 1 92 ? 15.228 -2.149 -19.957 1.00 95.31 92 ILE A N 1
ATOM 713 C CA . ILE A 1 92 ? 14.825 -3.385 -20.632 1.00 95.31 92 ILE A CA 1
ATOM 714 C C . ILE A 1 92 ? 13.430 -3.168 -21.218 1.00 95.31 92 ILE A C 1
ATOM 716 O O . ILE A 1 92 ? 12.461 -2.999 -20.476 1.00 95.31 92 ILE A O 1
ATOM 720 N N . VAL A 1 93 ? 13.314 -3.207 -22.549 1.00 93.81 93 VAL A N 1
ATOM 721 C CA . VAL A 1 93 ? 12.067 -2.899 -23.271 1.00 93.81 93 VAL A CA 1
ATOM 722 C C . VAL A 1 93 ? 11.689 -4.024 -24.223 1.00 93.81 93 VAL A C 1
ATOM 724 O O . VAL A 1 93 ? 12.506 -4.482 -25.023 1.00 93.81 93 VAL A O 1
ATOM 727 N N . ALA A 1 94 ? 10.415 -4.408 -24.195 1.00 92.50 94 ALA A N 1
ATOM 728 C CA . ALA A 1 94 ? 9.783 -5.235 -25.211 1.00 92.50 94 ALA A CA 1
ATOM 729 C C . ALA A 1 94 ? 8.622 -4.457 -25.851 1.00 92.50 94 ALA A C 1
ATOM 731 O O . ALA A 1 94 ? 7.649 -4.098 -25.187 1.00 92.50 94 ALA A O 1
ATOM 732 N N . GLY A 1 95 ? 8.732 -4.193 -27.155 1.00 89.62 95 GLY A N 1
ATOM 733 C CA . GLY A 1 95 ? 7.747 -3.443 -27.933 1.00 89.62 95 GLY A CA 1
ATOM 734 C C . GLY A 1 95 ? 7.882 -1.925 -27.792 1.00 89.62 95 GLY A C 1
ATOM 735 O O . GLY A 1 95 ? 6.968 -1.279 -27.273 1.00 89.62 95 GLY A O 1
ATOM 736 N N . ARG A 1 96 ? 8.984 -1.338 -28.288 1.00 89.50 96 ARG A N 1
ATOM 737 C CA . ARG A 1 96 ? 9.093 0.123 -28.471 1.00 89.50 96 ARG A CA 1
ATOM 738 C C . ARG A 1 96 ? 7.985 0.611 -29.411 1.00 89.50 96 ARG A C 1
ATOM 740 O O . ARG A 1 96 ? 7.742 -0.025 -30.435 1.00 89.50 96 ARG A O 1
ATOM 747 N N . LEU A 1 97 ? 7.306 1.702 -29.048 1.00 88.12 97 LEU A N 1
ATOM 748 C CA . LEU A 1 97 ? 6.041 2.213 -29.613 1.00 88.12 97 LEU A CA 1
ATOM 749 C C . LEU A 1 97 ? 4.820 1.266 -29.539 1.00 88.12 97 LEU A C 1
ATOM 751 O O . LEU A 1 97 ? 3.754 1.597 -30.072 1.00 88.12 97 LEU A O 1
ATOM 755 N N . GLY A 1 98 ? 4.939 0.097 -28.902 1.00 86.44 98 GLY A N 1
ATOM 756 C CA . GLY A 1 98 ? 3.854 -0.874 -28.753 1.00 86.44 98 GLY A CA 1
ATOM 757 C C . GLY A 1 98 ? 3.162 -1.217 -30.079 1.00 86.44 98 GLY A C 1
ATOM 758 O O . GLY A 1 98 ? 3.807 -1.542 -31.072 1.00 86.44 98 GLY A O 1
ATOM 759 N N . PHE A 1 99 ? 1.831 -1.107 -30.129 1.00 81.75 99 PHE A N 1
ATOM 760 C CA . PHE A 1 99 ? 1.030 -1.426 -31.327 1.00 81.75 99 PHE A CA 1
ATOM 761 C C . PHE A 1 99 ? 1.268 -0.501 -32.543 1.00 81.75 99 PHE A C 1
ATOM 763 O O . PHE A 1 99 ? 0.721 -0.760 -33.625 1.00 81.75 99 PHE A O 1
ATOM 770 N N . ARG A 1 100 ? 2.014 0.598 -32.351 1.00 82.69 100 ARG A N 1
ATOM 771 C CA . ARG A 1 100 ? 2.403 1.574 -33.383 1.00 82.69 100 ARG A CA 1
ATOM 772 C C . ARG A 1 100 ? 3.806 1.318 -33.941 1.00 82.69 100 ARG A C 1
ATOM 774 O O . ARG A 1 100 ? 4.253 2.082 -34.790 1.00 82.69 100 ARG A O 1
ATOM 781 N N . ALA A 1 101 ? 4.495 0.278 -33.473 1.00 82.69 101 ALA A N 1
ATOM 782 C CA . ALA A 1 101 ? 5.827 -0.065 -33.939 1.00 82.69 101 ALA A CA 1
ATOM 783 C C . ALA A 1 101 ? 5.844 -0.373 -35.445 1.00 82.69 101 ALA A C 1
ATOM 785 O O . ALA A 1 101 ? 5.075 -1.197 -35.940 1.00 82.69 101 ALA A O 1
ATOM 786 N N . ARG A 1 102 ? 6.733 0.306 -36.169 1.00 82.50 102 ARG A N 1
ATOM 787 C CA . ARG A 1 102 ? 7.003 0.135 -37.601 1.00 82.50 102 ARG A CA 1
ATOM 788 C C . ARG A 1 102 ? 8.480 0.432 -37.834 1.00 82.50 102 ARG A C 1
ATOM 790 O O . ARG A 1 102 ? 9.017 1.327 -37.187 1.00 82.50 102 ARG A O 1
ATOM 797 N N . SER A 1 103 ? 9.132 -0.262 -38.761 1.00 79.38 103 SER A N 1
ATOM 798 C CA . SER A 1 103 ? 10.511 0.071 -39.149 1.00 79.38 103 SER A CA 1
ATOM 799 C C . SER A 1 103 ? 10.597 1.278 -40.081 1.00 79.38 103 SER A C 1
ATOM 801 O O . SER A 1 103 ? 11.645 1.926 -40.163 1.00 79.38 103 SER A O 1
ATOM 803 N N . ARG A 1 104 ? 9.494 1.621 -40.759 1.00 79.12 104 ARG A N 1
ATOM 804 C CA . ARG A 1 104 ? 9.392 2.784 -41.643 1.00 79.12 104 ARG A CA 1
ATOM 805 C C . ARG A 1 104 ? 8.112 3.583 -41.417 1.00 79.12 104 ARG A C 1
ATOM 807 O O . ARG A 1 104 ? 7.065 3.028 -41.088 1.00 79.12 104 ARG A O 1
ATOM 814 N N . ASP A 1 105 ? 8.234 4.889 -41.612 1.00 75.19 105 ASP A N 1
ATOM 815 C CA . ASP A 1 105 ? 7.127 5.845 -41.670 1.00 75.19 105 ASP A CA 1
ATOM 816 C C . ASP A 1 105 ? 6.364 5.732 -43.009 1.00 75.19 105 ASP A C 1
ATOM 818 O O . ASP A 1 105 ? 6.874 5.160 -43.976 1.00 75.19 105 ASP A O 1
ATOM 822 N N . ASP A 1 106 ? 5.173 6.332 -43.104 1.00 74.38 106 ASP A N 1
ATOM 823 C CA . ASP A 1 106 ? 4.323 6.326 -44.308 1.00 74.38 106 ASP A CA 1
ATOM 824 C C . ASP A 1 106 ? 5.037 6.932 -45.542 1.00 74.38 106 ASP A C 1
ATOM 826 O O . ASP A 1 106 ? 4.696 6.637 -46.689 1.00 74.38 106 ASP A O 1
ATOM 830 N N . ARG A 1 107 ? 6.092 7.734 -45.320 1.00 73.31 107 ARG A N 1
ATOM 831 C CA . ARG A 1 107 ? 6.996 8.293 -46.347 1.00 73.31 107 ARG A CA 1
ATOM 832 C C . ARG A 1 107 ? 8.176 7.375 -46.716 1.00 73.31 107 ARG A C 1
ATOM 834 O O . ARG A 1 107 ? 9.144 7.834 -47.320 1.00 73.31 107 ARG A O 1
ATOM 841 N N . ASN A 1 108 ? 8.135 6.101 -46.322 1.00 73.94 108 ASN A N 1
ATOM 842 C CA . ASN A 1 108 ? 9.161 5.069 -46.541 1.00 73.94 108 ASN A CA 1
ATOM 843 C C . ASN A 1 108 ? 10.560 5.380 -45.948 1.00 73.94 108 ASN A C 1
ATOM 845 O O . ASN A 1 108 ? 11.541 4.696 -46.256 1.00 73.94 108 ASN A O 1
ATOM 849 N N . LYS A 1 109 ? 10.672 6.390 -45.074 1.00 80.19 109 LYS A N 1
ATOM 850 C CA . LYS A 1 109 ? 11.885 6.681 -44.290 1.00 80.19 109 LYS A CA 1
ATOM 851 C C . LYS A 1 109 ? 11.976 5.738 -43.092 1.00 80.19 109 LYS A C 1
ATOM 853 O O . LYS A 1 109 ? 10.945 5.343 -42.560 1.00 80.19 109 LYS A O 1
ATOM 858 N N . VAL A 1 110 ? 13.193 5.396 -42.664 1.00 82.00 110 VAL A N 1
ATOM 859 C CA . VAL A 1 110 ? 13.412 4.625 -41.427 1.00 82.00 110 VAL A CA 1
ATOM 860 C C . VAL A 1 110 ? 12.857 5.419 -40.247 1.00 82.00 110 VAL A C 1
ATOM 862 O O . VAL A 1 110 ? 13.166 6.602 -40.111 1.00 82.00 110 VAL A O 1
ATOM 865 N N . LEU A 1 111 ? 12.022 4.781 -39.426 1.00 84.12 111 LEU A N 1
ATOM 866 C CA . LEU A 1 111 ? 11.444 5.412 -38.245 1.00 84.12 111 LEU A CA 1
ATOM 867 C C . LEU A 1 111 ? 12.454 5.335 -37.098 1.00 84.12 111 LEU A C 1
ATOM 869 O O . LEU A 1 111 ? 12.657 4.266 -36.520 1.00 84.12 111 LEU A O 1
ATOM 873 N N . GLU A 1 112 ? 13.097 6.460 -36.795 1.00 86.31 112 GLU A N 1
ATOM 874 C CA . GLU A 1 112 ? 13.991 6.593 -35.643 1.00 86.31 112 GLU A CA 1
ATOM 875 C C . GLU A 1 112 ? 13.195 6.981 -34.394 1.00 86.31 112 GLU A C 1
ATOM 877 O O . GLU A 1 112 ? 12.316 7.843 -34.455 1.00 86.31 112 GLU A O 1
ATOM 882 N N . VAL A 1 113 ? 13.465 6.307 -33.273 1.00 87.62 113 VAL A N 1
ATOM 883 C CA . VAL A 1 113 ? 12.712 6.474 -32.023 1.00 87.62 113 VAL A CA 1
ATOM 884 C C . VAL A 1 113 ? 13.626 6.626 -30.816 1.00 87.62 113 VAL A C 1
ATOM 886 O O . VAL A 1 113 ? 14.546 5.836 -30.590 1.00 87.62 113 VAL A O 1
ATOM 889 N N . ASP A 1 114 ? 13.308 7.621 -30.001 1.00 89.62 114 ASP A N 1
ATOM 890 C CA . ASP A 1 114 ? 13.770 7.732 -28.623 1.00 89.62 114 ASP A CA 1
ATOM 891 C C . ASP A 1 114 ? 12.953 6.800 -27.694 1.00 89.62 114 ASP A C 1
ATOM 893 O O . ASP A 1 114 ? 11.891 6.300 -28.089 1.00 89.62 114 ASP A O 1
ATOM 897 N N . PRO A 1 115 ? 13.414 6.529 -26.455 1.00 87.94 115 PRO A N 1
ATOM 898 C CA . PRO A 1 115 ? 12.581 5.934 -25.409 1.00 87.94 115 PRO A CA 1
ATOM 899 C C . PRO A 1 115 ? 11.235 6.663 -25.266 1.00 87.94 115 PRO A C 1
ATOM 901 O O . PRO A 1 115 ? 11.192 7.890 -25.292 1.00 87.94 115 PRO A O 1
ATOM 904 N N . ASN A 1 116 ? 10.127 5.934 -25.085 1.00 90.00 116 ASN A N 1
ATOM 905 C CA . ASN A 1 116 ? 8.832 6.561 -24.826 1.00 90.00 116 ASN A CA 1
ATOM 906 C C . ASN A 1 116 ? 8.058 5.791 -23.756 1.00 90.00 116 ASN A C 1
ATOM 908 O O . ASN A 1 116 ? 7.284 4.872 -24.031 1.00 90.00 116 ASN A O 1
ATOM 912 N N . PHE A 1 117 ? 8.242 6.207 -22.506 1.00 90.44 117 PHE A N 1
ATOM 913 C CA . PHE A 1 117 ? 7.746 5.482 -21.337 1.00 90.44 117 PHE A CA 1
ATOM 914 C C . PHE A 1 117 ? 6.212 5.336 -21.341 1.00 90.44 117 PHE A C 1
ATOM 916 O O . PHE A 1 117 ? 5.685 4.348 -20.826 1.00 90.44 117 PHE A O 1
ATOM 923 N N . LYS A 1 118 ? 5.491 6.241 -22.019 1.00 89.69 118 LYS A N 1
ATOM 924 C CA . LYS A 1 118 ? 4.036 6.177 -22.212 1.00 89.69 118 LYS A CA 1
ATOM 925 C C . LYS A 1 118 ? 3.618 5.184 -23.304 1.00 89.69 118 LYS A C 1
ATOM 927 O O . LYS A 1 118 ? 2.753 4.350 -23.042 1.00 89.69 118 LYS A O 1
ATOM 932 N N . LEU A 1 119 ? 4.225 5.237 -24.494 1.00 89.69 119 LEU A N 1
ATOM 933 C CA . LEU A 1 119 ? 3.817 4.440 -25.666 1.00 89.69 119 LEU A CA 1
ATOM 934 C C . LEU A 1 119 ? 4.403 3.021 -25.727 1.00 89.69 119 LEU A C 1
ATOM 936 O O . LEU A 1 119 ? 3.831 2.169 -26.406 1.00 89.69 119 LEU A O 1
ATOM 940 N N . ASP A 1 120 ? 5.523 2.759 -25.054 1.00 89.94 120 ASP A N 1
ATOM 941 C CA . ASP A 1 120 ? 6.178 1.446 -25.084 1.00 89.94 120 ASP A CA 1
ATOM 942 C C . ASP A 1 120 ? 5.359 0.389 -24.320 1.00 89.94 120 ASP A C 1
ATOM 944 O O . ASP A 1 120 ? 4.814 0.674 -23.250 1.00 89.94 120 ASP A O 1
ATOM 948 N N . ALA A 1 121 ? 5.262 -0.829 -24.866 1.00 91.00 121 ALA A N 1
ATOM 949 C CA . ALA A 1 121 ? 4.321 -1.846 -24.383 1.00 91.00 121 ALA A CA 1
ATOM 950 C C . ALA A 1 121 ? 4.709 -2.436 -23.018 1.00 91.00 121 ALA A C 1
ATOM 952 O O . ALA A 1 121 ? 3.936 -2.337 -22.066 1.00 91.00 121 ALA A O 1
ATOM 953 N N . ALA A 1 122 ? 5.902 -3.028 -22.910 1.00 95.62 122 ALA A N 1
ATOM 954 C CA . ALA A 1 122 ? 6.413 -3.587 -21.662 1.00 95.62 122 ALA A CA 1
ATOM 955 C C . ALA A 1 122 ? 7.842 -3.105 -21.382 1.00 95.62 122 ALA A C 1
ATOM 957 O O . ALA A 1 122 ? 8.690 -3.082 -22.278 1.00 95.62 122 ALA A O 1
ATOM 958 N N . ARG A 1 123 ? 8.101 -2.705 -20.135 1.00 94.56 123 ARG A N 1
ATOM 959 C CA . ARG A 1 123 ? 9.338 -2.041 -19.713 1.00 94.56 123 ARG A CA 1
ATOM 960 C C . ARG A 1 123 ? 9.687 -2.385 -18.265 1.00 94.56 123 ARG A C 1
ATOM 962 O O . ARG A 1 123 ? 8.829 -2.319 -17.385 1.00 94.56 123 ARG A O 1
ATOM 969 N N . VAL A 1 124 ? 10.962 -2.681 -18.032 1.00 96.50 124 VAL A N 1
ATOM 970 C CA . VAL A 1 124 ? 11.599 -2.671 -16.711 1.00 96.50 124 VAL A CA 1
ATOM 971 C C . VAL A 1 124 ? 12.659 -1.579 -16.749 1.00 96.50 124 VAL A C 1
ATOM 973 O O . VAL A 1 124 ? 13.643 -1.703 -17.476 1.00 96.50 124 VAL A O 1
ATOM 976 N N . TYR A 1 125 ? 12.429 -0.503 -16.002 1.00 95.94 125 TYR A N 1
ATOM 977 C CA . TYR A 1 125 ? 13.347 0.628 -15.912 1.00 95.94 125 TYR A CA 1
ATOM 978 C C . TYR A 1 125 ? 14.031 0.634 -14.549 1.00 95.94 125 TYR A C 1
ATOM 980 O O . TYR A 1 125 ? 13.352 0.642 -13.525 1.00 95.94 125 TYR A O 1
ATOM 988 N N . LEU A 1 126 ? 15.360 0.631 -14.539 1.00 96.12 126 LEU A N 1
ATOM 989 C CA . LEU A 1 126 ? 16.198 0.710 -13.347 1.00 96.12 126 LEU A CA 1
ATOM 990 C C . LEU A 1 126 ? 17.093 1.944 -13.485 1.00 96.12 126 LEU A C 1
ATOM 992 O O . LEU A 1 126 ? 17.860 2.033 -14.438 1.00 96.12 126 LEU A O 1
ATOM 996 N N . SER A 1 127 ? 17.028 2.881 -12.542 1.00 94.50 127 SER A N 1
ATOM 997 C CA . SER A 1 127 ? 17.865 4.089 -12.557 1.00 94.50 127 SER A CA 1
ATOM 998 C C . SER A 1 127 ? 18.337 4.441 -11.153 1.00 94.50 127 SER A C 1
ATOM 1000 O O . SER A 1 127 ? 17.558 4.385 -10.203 1.00 94.50 127 SER A O 1
ATOM 1002 N N . GLN A 1 128 ? 19.610 4.821 -11.019 1.00 93.00 128 GLN A N 1
ATOM 1003 C CA . GLN A 1 128 ? 20.208 5.263 -9.752 1.00 93.00 128 GLN A CA 1
ATOM 1004 C C . GLN A 1 128 ? 19.652 6.620 -9.276 1.00 93.00 128 GLN A C 1
ATOM 1006 O O . GLN A 1 128 ? 19.635 6.908 -8.072 1.00 93.00 128 GLN A O 1
ATOM 1011 N N . LYS A 1 129 ? 19.206 7.456 -10.221 1.00 92.31 129 LYS A N 1
ATOM 1012 C CA . LYS A 1 129 ? 18.715 8.816 -9.990 1.00 92.31 129 LYS A CA 1
ATOM 1013 C C . LYS A 1 129 ? 17.657 9.143 -11.041 1.00 92.31 129 LYS A C 1
ATOM 1015 O O . LYS A 1 129 ? 17.998 9.412 -12.186 1.00 92.31 129 LYS A O 1
ATOM 1020 N N . SER A 1 130 ? 16.392 9.103 -10.635 1.00 91.88 130 SER A N 1
ATOM 1021 C CA . SER A 1 130 ? 15.233 9.281 -11.513 1.00 91.88 130 SER A CA 1
ATOM 1022 C C . SER A 1 130 ? 14.070 10.003 -10.826 1.00 91.88 130 SER A C 1
ATOM 1024 O O . SER A 1 130 ? 14.021 10.110 -9.596 1.00 91.88 130 SER A O 1
ATOM 1026 N N . ASP A 1 131 ? 13.150 10.485 -11.662 1.00 92.25 131 ASP A N 1
ATOM 1027 C CA . ASP A 1 131 ? 11.849 11.085 -11.336 1.00 92.25 131 ASP A CA 1
ATOM 1028 C C . ASP A 1 131 ? 10.757 10.256 -12.061 1.00 92.25 131 ASP A C 1
ATOM 1030 O O . ASP A 1 131 ? 10.235 10.670 -13.101 1.00 92.25 131 ASP A O 1
ATOM 1034 N N . PRO A 1 132 ? 10.499 9.006 -11.617 1.00 91.38 132 PRO A N 1
ATOM 1035 C CA . PRO A 1 132 ? 9.515 8.108 -12.231 1.00 91.38 132 PRO A CA 1
ATOM 1036 C C . PRO A 1 132 ? 8.121 8.725 -12.356 1.00 91.38 132 PRO A C 1
ATOM 1038 O O . PRO A 1 132 ? 7.441 8.478 -13.354 1.00 91.38 132 PRO A O 1
ATOM 1041 N N . ASP A 1 133 ? 7.713 9.536 -11.382 1.00 90.94 133 ASP A N 1
ATOM 1042 C CA . ASP A 1 133 ? 6.360 10.082 -11.304 1.00 90.94 133 ASP A CA 1
ATOM 1043 C C . ASP A 1 133 ? 6.123 11.035 -12.482 1.00 90.94 133 ASP A C 1
ATOM 1045 O O . ASP A 1 133 ? 5.145 10.886 -13.224 1.00 90.94 133 ASP A O 1
ATOM 1049 N N . SER A 1 134 ? 7.100 11.904 -12.780 1.00 91.06 134 SER A N 1
ATOM 1050 C CA . SER A 1 134 ? 7.086 12.733 -13.987 1.00 91.06 134 SER A CA 1
ATOM 1051 C C . SER A 1 134 ? 7.241 11.929 -15.286 1.00 91.06 134 SER A C 1
ATOM 1053 O O . SER A 1 134 ? 6.679 12.338 -16.306 1.00 91.06 134 SER A O 1
ATOM 1055 N N . TYR A 1 135 ? 7.999 10.824 -15.303 1.00 91.44 135 TYR A N 1
ATOM 1056 C CA . TYR A 1 135 ? 8.277 10.073 -16.542 1.00 91.44 135 TYR A CA 1
ATOM 1057 C C . TYR A 1 135 ? 7.095 9.216 -17.005 1.00 91.44 135 TYR A C 1
ATOM 1059 O O . TYR A 1 135 ? 6.873 9.066 -18.210 1.00 91.44 135 TYR A O 1
ATOM 1067 N N . PHE A 1 136 ? 6.347 8.644 -16.062 1.00 92.12 136 PHE A N 1
ATOM 1068 C CA . PHE A 1 136 ? 5.186 7.801 -16.345 1.00 92.12 136 PHE A CA 1
ATOM 1069 C C . PHE A 1 136 ? 3.851 8.554 -16.211 1.00 92.12 136 PHE A C 1
ATOM 1071 O O . PHE A 1 136 ? 2.856 8.103 -16.780 1.00 92.12 136 PHE A O 1
ATOM 1078 N N . GLY A 1 137 ? 3.841 9.726 -15.563 1.00 91.38 137 GLY A N 1
ATOM 1079 C CA . GLY A 1 137 ? 2.637 10.526 -15.321 1.00 91.38 137 GLY A CA 1
ATOM 1080 C C . GLY A 1 137 ? 1.788 9.953 -14.190 1.00 91.38 137 GLY A C 1
ATOM 1081 O O . GLY A 1 137 ? 0.572 9.832 -14.342 1.00 91.38 137 GLY A O 1
ATOM 1082 N N . LEU A 1 138 ? 2.445 9.533 -13.108 1.00 92.56 138 LEU A N 1
ATOM 1083 C CA . LEU A 1 138 ? 1.795 8.894 -11.967 1.00 92.56 138 LEU A CA 1
ATOM 1084 C C . LEU A 1 138 ? 1.086 9.930 -11.084 1.00 92.56 138 LEU A C 1
ATOM 1086 O O . LEU A 1 138 ? 1.488 11.094 -11.042 1.00 92.56 138 LEU A O 1
ATOM 1090 N N . ALA A 1 139 ? 0.030 9.503 -10.392 1.00 92.12 139 ALA A N 1
ATOM 1091 C CA . ALA A 1 139 ? -0.534 10.262 -9.277 1.00 92.12 139 ALA A CA 1
ATOM 1092 C C . ALA A 1 139 ? 0.512 10.387 -8.155 1.00 92.12 139 ALA A C 1
ATOM 1094 O O . ALA A 1 139 ? 1.355 9.501 -7.998 1.00 92.12 139 ALA A O 1
ATOM 1095 N N . ALA A 1 140 ? 0.471 11.478 -7.390 1.00 87.56 140 ALA A N 1
ATOM 1096 C CA . ALA A 1 140 ? 1.486 11.756 -6.378 1.00 87.56 140 ALA A CA 1
ATOM 1097 C C . ALA A 1 140 ? 1.319 10.841 -5.156 1.00 87.56 140 ALA A C 1
ATOM 1099 O O . ALA A 1 140 ? 2.299 10.358 -4.587 1.00 87.56 140 ALA A O 1
ATOM 1100 N N . GLY A 1 141 ? 0.078 10.597 -4.733 1.00 86.12 141 GLY A N 1
ATOM 1101 C CA . GLY A 1 141 ? -0.198 9.857 -3.509 1.00 86.12 141 GLY A CA 1
ATOM 1102 C C . GLY A 1 141 ? 0.401 10.526 -2.265 1.00 86.12 141 GLY A C 1
ATOM 1103 O O . GLY A 1 141 ? 0.707 11.719 -2.232 1.00 86.12 141 GLY A O 1
ATOM 1104 N N . THR A 1 142 ? 0.576 9.736 -1.210 1.00 82.31 142 THR A N 1
ATOM 1105 C CA . THR A 1 142 ? 1.024 10.189 0.115 1.00 82.31 142 THR A CA 1
ATOM 1106 C C . THR A 1 142 ? 2.491 9.847 0.394 1.00 82.31 142 THR A C 1
ATOM 1108 O O . THR A 1 142 ? 3.169 10.576 1.126 1.00 82.31 142 THR A O 1
ATOM 1111 N N . VAL A 1 143 ? 3.011 8.751 -0.169 1.00 84.62 143 VAL A N 1
ATOM 1112 C CA . VAL A 1 143 ? 4.353 8.218 0.137 1.00 84.62 143 VAL A CA 1
ATOM 1113 C C . VAL A 1 143 ? 5.215 8.054 -1.114 1.00 84.62 143 VAL A C 1
ATOM 1115 O O . VAL A 1 143 ? 4.724 7.923 -2.225 1.00 84.62 143 VAL A O 1
ATOM 1118 N N . GLY A 1 144 ? 6.539 8.044 -0.945 1.00 77.88 144 GLY A N 1
ATOM 1119 C CA . GLY A 1 144 ? 7.476 7.686 -2.022 1.00 77.88 144 GLY A CA 1
ATOM 1120 C C . GLY A 1 144 ? 7.740 8.751 -3.099 1.00 77.88 144 GLY A C 1
ATOM 1121 O O . GLY A 1 144 ? 8.752 8.618 -3.783 1.00 77.88 144 GLY A O 1
ATOM 1122 N N . ASN A 1 145 ? 6.914 9.803 -3.178 1.00 82.00 145 ASN A N 1
ATOM 1123 C CA . ASN A 1 145 ? 7.023 10.938 -4.107 1.00 82.00 145 ASN A CA 1
ATOM 1124 C C . ASN A 1 145 ? 8.464 11.333 -4.480 1.00 82.00 145 ASN A C 1
ATOM 1126 O O . ASN A 1 145 ? 9.281 11.714 -3.629 1.00 82.00 145 ASN A O 1
ATOM 1130 N N . THR A 1 146 ? 8.740 11.307 -5.780 1.00 82.94 146 THR A N 1
ATOM 1131 C CA . THR A 1 146 ? 9.987 11.753 -6.396 1.00 82.94 146 THR A CA 1
ATOM 1132 C C . THR A 1 146 ? 9.782 13.064 -7.144 1.00 82.94 146 THR A C 1
ATOM 1134 O O . THR A 1 146 ? 8.695 13.387 -7.609 1.00 82.94 146 THR A O 1
ATOM 1137 N N . THR A 1 147 ? 10.838 13.870 -7.225 1.00 84.00 147 THR A N 1
ATOM 1138 C CA . THR A 1 147 ? 10.826 15.120 -7.992 1.00 84.00 147 THR A CA 1
ATOM 1139 C C . THR A 1 147 ? 12.215 15.404 -8.546 1.00 84.00 147 THR A C 1
ATOM 1141 O O . THR A 1 147 ? 13.219 14.919 -8.019 1.00 84.00 147 THR A O 1
ATOM 1144 N N . LYS A 1 148 ? 12.306 16.305 -9.527 1.00 82.06 148 LYS A N 1
ATOM 1145 C CA . LYS A 1 148 ? 13.578 16.855 -10.032 1.00 82.06 148 LYS A CA 1
ATOM 1146 C C . LYS A 1 148 ? 14.537 17.354 -8.941 1.00 82.06 148 LYS A C 1
ATOM 1148 O O . LYS A 1 148 ? 15.746 17.237 -9.105 1.00 82.06 148 LYS A O 1
ATOM 1153 N N . THR A 1 149 ? 14.017 17.903 -7.840 1.00 82.62 149 THR A N 1
ATOM 1154 C CA . THR A 1 149 ? 14.817 18.396 -6.700 1.00 82.62 149 THR A CA 1
ATOM 1155 C C . THR A 1 149 ? 15.111 17.321 -5.654 1.00 82.62 149 THR A C 1
ATOM 1157 O O . THR A 1 149 ? 16.024 17.480 -4.847 1.00 82.62 149 THR A O 1
ATOM 1160 N N . SER A 1 150 ? 14.362 16.218 -5.662 1.00 84.94 150 SER A N 1
ATOM 1161 C CA . SER A 1 150 ? 14.491 15.102 -4.730 1.00 84.94 150 SER A CA 1
ATOM 1162 C C . SER A 1 150 ? 14.406 13.747 -5.464 1.00 84.94 150 SER A C 1
ATOM 1164 O O . SER A 1 150 ? 13.537 12.927 -5.147 1.00 84.94 150 SER A O 1
ATOM 1166 N N . PRO A 1 151 ? 15.311 13.470 -6.425 1.00 88.19 151 PRO A N 1
ATOM 1167 C CA . PRO A 1 151 ? 15.294 12.225 -7.183 1.00 88.19 151 PRO A CA 1
ATOM 1168 C C . PRO A 1 151 ? 15.681 11.029 -6.318 1.00 88.19 151 PRO A C 1
ATOM 1170 O O . PRO A 1 151 ? 16.333 11.168 -5.273 1.00 88.19 151 PRO A O 1
ATOM 1173 N N . ARG A 1 152 ? 15.293 9.832 -6.756 1.00 89.38 152 ARG A N 1
ATOM 1174 C CA . ARG A 1 152 ? 15.580 8.576 -6.051 1.00 89.38 152 ARG A CA 1
ATOM 1175 C C . ARG A 1 152 ? 16.095 7.501 -7.003 1.00 89.38 152 ARG A C 1
ATOM 1177 O O . ARG A 1 152 ? 15.967 7.610 -8.222 1.00 89.38 152 ARG A O 1
ATOM 1184 N N . SER A 1 153 ? 16.717 6.486 -6.406 1.00 92.31 153 SER A N 1
ATOM 1185 C CA . SER A 1 153 ? 16.969 5.220 -7.088 1.00 92.31 153 SER A CA 1
ATOM 1186 C C . SER A 1 153 ? 15.647 4.470 -7.181 1.00 92.31 153 SER A C 1
ATOM 1188 O O . SER A 1 153 ? 14.972 4.316 -6.160 1.00 92.31 153 SER A O 1
ATOM 1190 N N . THR A 1 154 ? 15.280 4.035 -8.382 1.00 92.06 154 THR A N 1
ATOM 1191 C CA . THR A 1 154 ? 13.946 3.502 -8.668 1.00 92.06 154 THR A CA 1
ATOM 1192 C C . THR A 1 154 ? 14.030 2.288 -9.583 1.00 92.06 154 THR A C 1
ATOM 1194 O O . THR A 1 154 ? 14.818 2.253 -10.530 1.00 92.06 154 THR A O 1
ATOM 1197 N N . VAL A 1 155 ? 13.151 1.317 -9.325 1.00 95.31 155 VAL A N 1
ATOM 1198 C CA . VAL A 1 155 ? 12.780 0.261 -10.271 1.00 95.31 155 VAL A CA 1
ATOM 1199 C C . VAL A 1 155 ? 11.314 0.457 -10.651 1.00 95.31 155 VAL A C 1
ATOM 1201 O O . VAL A 1 155 ? 10.454 0.407 -9.776 1.00 95.31 155 VAL A O 1
ATOM 1204 N N . VAL A 1 156 ? 11.016 0.666 -11.935 1.00 95.25 156 VAL A N 1
ATOM 1205 C CA . VAL A 1 156 ? 9.639 0.760 -12.446 1.00 95.25 156 VAL A CA 1
ATOM 1206 C C . VAL A 1 156 ? 9.331 -0.428 -13.347 1.00 95.25 156 VAL A C 1
ATOM 1208 O O . VAL A 1 156 ? 10.095 -0.752 -14.258 1.00 95.25 156 VAL A O 1
ATOM 1211 N N . LEU A 1 157 ? 8.179 -1.053 -13.108 1.00 96.06 157 LEU A N 1
ATOM 1212 C CA . LEU A 1 157 ? 7.622 -2.130 -13.921 1.00 96.06 157 LEU A CA 1
ATOM 1213 C C . LEU A 1 157 ? 6.377 -1.603 -14.641 1.00 96.06 157 LEU A C 1
ATOM 1215 O O . LEU A 1 157 ? 5.423 -1.190 -13.987 1.00 96.06 157 LEU A O 1
ATOM 1219 N N . LYS A 1 158 ? 6.361 -1.639 -15.977 1.00 94.88 158 LYS A N 1
ATOM 1220 C CA . LYS A 1 158 ? 5.198 -1.259 -16.795 1.00 94.88 158 LYS A CA 1
ATOM 1221 C C . LYS A 1 158 ? 4.860 -2.358 -17.796 1.00 94.88 158 LYS A C 1
ATOM 1223 O O . LYS A 1 158 ? 5.736 -2.808 -18.530 1.00 94.88 158 LYS A O 1
ATOM 1228 N N . ALA A 1 159 ? 3.590 -2.750 -17.842 1.00 95.25 159 ALA A N 1
ATOM 1229 C CA . ALA A 1 159 ? 2.982 -3.610 -18.859 1.00 95.25 159 ALA A CA 1
ATOM 1230 C C . ALA A 1 159 ? 1.447 -3.501 -18.773 1.00 95.25 159 ALA A C 1
ATOM 1232 O O . ALA A 1 159 ? 0.930 -3.048 -17.754 1.00 95.25 159 ALA A O 1
ATOM 1233 N N . ASP A 1 160 ? 0.718 -4.000 -19.778 1.00 93.31 160 ASP A N 1
ATOM 1234 C CA . ASP A 1 160 ? -0.755 -4.096 -19.738 1.00 93.31 160 ASP A CA 1
ATOM 1235 C C . ASP A 1 160 ? -1.269 -4.995 -18.595 1.00 93.31 160 ASP A C 1
ATOM 1237 O O . ASP A 1 160 ? -2.356 -4.787 -18.063 1.00 93.31 160 ASP A O 1
ATOM 1241 N N . THR A 1 161 ? -0.494 -6.020 -18.216 1.00 94.31 161 THR A N 1
ATOM 1242 C CA . THR A 1 161 ? -0.768 -6.863 -17.043 1.00 94.31 161 THR A CA 1
ATOM 1243 C C . THR A 1 161 ? 0.534 -7.229 -16.342 1.00 94.31 161 THR A C 1
ATOM 1245 O O . THR A 1 161 ? 1.408 -7.836 -16.964 1.00 94.31 161 THR A O 1
ATOM 1248 N N . LEU A 1 162 ? 0.634 -6.947 -15.044 1.00 95.38 162 LEU A N 1
ATOM 1249 C CA . LEU A 1 162 ? 1.713 -7.426 -14.180 1.00 95.38 162 LEU A CA 1
ATOM 1250 C C . LEU A 1 162 ? 1.206 -8.600 -13.331 1.00 95.38 162 LEU A C 1
ATOM 1252 O O . LEU A 1 162 ? 0.060 -8.608 -12.887 1.00 95.38 162 LEU A O 1
ATOM 1256 N N . ARG A 1 163 ? 2.051 -9.615 -13.122 1.00 95.31 163 ARG A N 1
ATOM 1257 C CA . ARG A 1 163 ? 1.768 -10.765 -12.249 1.00 95.31 163 ARG A CA 1
ATOM 1258 C C . ARG A 1 163 ? 3.007 -11.068 -11.418 1.00 95.31 163 ARG A C 1
ATOM 1260 O O . ARG A 1 163 ? 4.050 -11.386 -11.980 1.00 95.31 163 ARG A O 1
ATOM 1267 N N . MET A 1 164 ? 2.882 -10.993 -10.097 1.00 94.62 164 MET A N 1
ATOM 1268 C CA . MET A 1 164 ? 3.901 -11.460 -9.158 1.00 94.62 164 MET A CA 1
ATOM 1269 C C . MET A 1 164 ? 3.490 -12.848 -8.668 1.00 94.62 164 MET A C 1
ATOM 1271 O O . MET A 1 164 ? 2.387 -13.013 -8.153 1.00 94.62 164 MET A O 1
ATOM 1275 N N . VAL A 1 165 ? 4.344 -13.853 -8.869 1.00 95.12 165 VAL A N 1
ATOM 1276 C CA . VAL A 1 165 ? 4.048 -15.253 -8.529 1.00 95.12 165 VAL A CA 1
ATOM 1277 C C . VAL A 1 165 ? 5.200 -15.817 -7.707 1.00 95.12 165 VAL A C 1
ATOM 1279 O O . VAL A 1 165 ? 6.324 -15.907 -8.194 1.00 95.12 165 VAL A O 1
ATOM 1282 N N . ALA A 1 166 ? 4.909 -16.221 -6.473 1.00 95.94 166 ALA A N 1
ATOM 1283 C CA . ALA A 1 166 ? 5.822 -16.947 -5.598 1.00 95.94 166 ALA A CA 1
ATOM 1284 C C . ALA A 1 166 ? 5.180 -18.281 -5.196 1.00 95.94 166 ALA A C 1
ATOM 1286 O O . ALA A 1 166 ? 3.960 -18.367 -5.078 1.00 95.94 166 ALA A O 1
ATOM 1287 N N . ARG A 1 167 ? 5.996 -19.322 -4.985 1.00 95.19 167 ARG A N 1
ATOM 1288 C CA . ARG A 1 167 ? 5.510 -20.641 -4.530 1.00 95.19 167 ARG A CA 1
ATOM 1289 C C . ARG A 1 167 ? 5.224 -20.703 -3.028 1.00 95.19 167 ARG A C 1
ATOM 1291 O O . ARG A 1 167 ? 4.526 -21.607 -2.594 1.00 95.19 167 ARG A O 1
ATOM 1298 N N . GLU A 1 168 ? 5.776 -19.763 -2.266 1.00 97.12 168 GLU A N 1
ATOM 1299 C CA . GLU A 1 168 ? 5.665 -19.714 -0.808 1.00 97.12 168 GLU A CA 1
ATOM 1300 C C . GLU A 1 168 ? 5.098 -18.363 -0.361 1.00 97.12 168 GLU A C 1
ATOM 1302 O O . GLU A 1 168 ? 3.907 -18.250 -0.100 1.00 97.12 168 GLU A O 1
ATOM 1307 N N . ASN A 1 169 ? 5.935 -17.320 -0.304 1.00 94.94 169 ASN A N 1
ATOM 1308 C CA . ASN A 1 169 ? 5.585 -16.038 0.306 1.00 94.94 169 ASN A CA 1
ATOM 1309 C C . ASN A 1 169 ? 6.037 -14.849 -0.555 1.00 94.94 169 ASN A C 1
ATOM 1311 O O . ASN A 1 169 ? 7.073 -14.907 -1.217 1.00 94.94 169 ASN A O 1
ATOM 1315 N N . ILE A 1 170 ? 5.298 -13.740 -0.478 1.00 96.06 170 ILE A N 1
ATOM 1316 C CA . ILE A 1 170 ? 5.702 -12.418 -0.979 1.00 96.06 170 ILE A CA 1
ATOM 1317 C C . ILE A 1 170 ? 5.751 -11.472 0.223 1.00 96.06 170 ILE A C 1
ATOM 1319 O O . ILE A 1 170 ? 4.845 -11.483 1.054 1.00 96.06 170 ILE A O 1
ATOM 1323 N N . LYS A 1 171 ? 6.801 -10.652 0.328 1.00 94.44 171 LYS A N 1
ATOM 1324 C CA . LYS A 1 171 ? 6.945 -9.653 1.394 1.00 94.44 171 LYS A CA 1
ATOM 1325 C C . LYS A 1 171 ? 7.324 -8.302 0.795 1.00 94.44 171 LYS A C 1
ATOM 1327 O O . LYS A 1 171 ? 8.335 -8.202 0.108 1.00 94.44 171 LYS A O 1
ATOM 1332 N N . LEU A 1 172 ? 6.537 -7.275 1.099 1.00 92.44 172 LEU A N 1
ATOM 1333 C CA . LEU A 1 172 ? 6.856 -5.878 0.807 1.00 92.44 172 LEU A CA 1
ATOM 1334 C C . LEU A 1 172 ? 7.354 -5.234 2.106 1.00 92.44 172 LEU A C 1
ATOM 1336 O O . LEU A 1 172 ? 6.661 -5.286 3.121 1.00 92.44 172 LEU A O 1
ATOM 1340 N N . VAL A 1 173 ? 8.573 -4.689 2.098 1.00 90.06 173 VAL A N 1
ATOM 1341 C CA . VAL A 1 173 ? 9.203 -4.072 3.276 1.00 90.06 173 VAL A CA 1
ATOM 1342 C C . VAL A 1 173 ? 9.760 -2.713 2.892 1.00 90.06 173 VAL A C 1
ATOM 1344 O O . VAL A 1 173 ? 10.539 -2.598 1.951 1.00 90.06 173 VAL A O 1
ATOM 1347 N N . THR A 1 174 ? 9.395 -1.694 3.658 1.00 86.88 174 THR A N 1
ATOM 1348 C CA . THR A 1 174 ? 9.946 -0.340 3.562 1.00 86.88 174 THR A CA 1
ATOM 1349 C C . THR A 1 174 ? 10.872 -0.064 4.744 1.00 86.88 174 THR A C 1
ATOM 1351 O O . THR A 1 174 ? 10.619 -0.567 5.837 1.00 86.88 174 THR A O 1
ATOM 1354 N N . ARG A 1 175 ? 11.875 0.809 4.561 1.00 82.88 175 ARG A N 1
ATOM 1355 C CA . ARG A 1 175 ? 12.771 1.306 5.629 1.00 82.88 175 ARG A CA 1
ATOM 1356 C C . ARG A 1 175 ? 13.598 0.204 6.321 1.00 82.88 175 ARG A C 1
ATOM 1358 O O . ARG A 1 175 ? 13.498 -0.006 7.527 1.00 82.88 175 ARG A O 1
ATOM 1365 N N . THR A 1 176 ? 14.456 -0.463 5.553 1.00 83.38 176 THR A N 1
ATOM 1366 C CA . THR A 1 176 ? 15.545 -1.314 6.070 1.00 83.38 176 THR A CA 1
ATOM 1367 C C . THR A 1 176 ? 16.744 -0.491 6.546 1.00 83.38 176 THR A C 1
ATOM 1369 O O . THR A 1 176 ? 17.294 -0.749 7.614 1.00 83.38 176 THR A O 1
ATOM 1372 N N . ASP A 1 177 ? 17.118 0.530 5.774 1.00 84.44 177 ASP A N 1
ATOM 1373 C CA . ASP A 1 177 ? 18.386 1.246 5.917 1.00 84.44 177 ASP A CA 1
ATOM 1374 C C . ASP A 1 177 ? 18.221 2.680 6.429 1.00 84.44 177 ASP A C 1
ATOM 1376 O O . ASP A 1 177 ? 17.183 3.323 6.263 1.00 84.44 177 ASP A O 1
ATOM 1380 N N . LYS A 1 178 ? 19.288 3.207 7.043 1.00 83.06 178 LYS A N 1
ATOM 1381 C CA . LYS A 1 178 ? 19.330 4.580 7.575 1.00 83.06 178 LYS A CA 1
ATOM 1382 C C . LYS A 1 178 ? 19.665 5.643 6.526 1.00 83.06 178 LYS A C 1
ATOM 1384 O O . LYS A 1 178 ? 19.539 6.819 6.829 1.00 83.06 178 LYS A O 1
ATOM 1389 N N . LYS A 1 179 ? 20.107 5.273 5.322 1.00 85.19 179 LYS A N 1
ATOM 1390 C CA . LYS A 1 179 ? 20.447 6.223 4.250 1.00 85.19 179 LYS A CA 1
ATOM 1391 C C . LYS A 1 179 ? 19.859 5.773 2.921 1.00 85.19 179 LYS A C 1
ATOM 1393 O O . LYS A 1 179 ? 19.800 4.578 2.650 1.00 85.19 179 LYS A O 1
ATOM 1398 N N . ASN A 1 180 ? 19.452 6.730 2.092 1.00 84.62 180 ASN A N 1
ATOM 1399 C CA . ASN A 1 180 ? 19.033 6.466 0.716 1.00 84.62 180 ASN A CA 1
ATOM 1400 C C . ASN A 1 180 ? 20.229 6.478 -0.262 1.00 84.62 180 ASN A C 1
ATOM 1402 O O . ASN A 1 180 ? 21.338 6.886 0.086 1.00 84.62 180 ASN A O 1
ATOM 1406 N N . SER A 1 181 ? 19.995 6.073 -1.515 1.00 81.19 181 SER A N 1
ATOM 1407 C CA . SER A 1 181 ? 21.021 5.992 -2.572 1.00 81.19 181 SER A CA 1
ATOM 1408 C C . SER A 1 181 ? 21.655 7.331 -2.979 1.00 81.19 181 SER A C 1
ATOM 1410 O O . SER A 1 181 ? 22.638 7.329 -3.710 1.00 81.19 181 SER A O 1
ATOM 1412 N N . GLN A 1 182 ? 21.101 8.459 -2.526 1.00 81.88 182 GLN A N 1
ATOM 1413 C CA . GLN A 1 182 ? 21.614 9.815 -2.748 1.00 81.88 182 GLN A CA 1
ATOM 1414 C C . GLN A 1 182 ? 22.294 10.378 -1.477 1.00 81.88 182 GLN A C 1
ATOM 1416 O O . GLN A 1 182 ? 22.545 11.574 -1.375 1.00 81.88 182 GLN A O 1
ATOM 1421 N N . GLY A 1 183 ? 22.568 9.528 -0.476 1.00 80.94 183 GLY A N 1
ATOM 1422 C CA . GLY A 1 183 ? 23.252 9.891 0.772 1.00 80.94 183 GLY A CA 1
ATOM 1423 C C . GLY A 1 183 ? 22.375 10.562 1.836 1.00 80.94 183 GLY A C 1
ATOM 1424 O O . GLY A 1 183 ? 22.863 10.811 2.940 1.00 80.94 183 GLY A O 1
ATOM 1425 N N . GLY A 1 184 ? 21.096 10.817 1.544 1.00 80.81 184 GLY A N 1
ATOM 1426 C CA . GLY A 1 184 ? 20.153 11.439 2.475 1.00 80.81 184 GLY A CA 1
ATOM 1427 C C . GLY A 1 184 ? 19.821 10.533 3.662 1.00 80.81 184 GLY A C 1
ATOM 1428 O O . GLY A 1 184 ? 19.584 9.336 3.481 1.00 80.81 184 GLY A O 1
ATOM 1429 N N . ASP A 1 185 ? 19.801 11.109 4.864 1.00 80.25 185 ASP A N 1
ATOM 1430 C CA . ASP A 1 185 ? 19.522 10.401 6.116 1.00 80.25 185 ASP A CA 1
ATOM 1431 C C . ASP A 1 185 ? 18.016 10.137 6.313 1.00 80.25 185 ASP A C 1
ATOM 1433 O O . ASP A 1 185 ? 17.169 10.999 6.078 1.00 80.25 185 ASP A O 1
ATOM 1437 N N . LEU A 1 186 ? 17.701 8.922 6.757 1.00 75.88 186 LEU A N 1
ATOM 1438 C CA . LEU A 1 186 ? 16.367 8.383 7.033 1.00 75.88 186 LEU A CA 1
ATOM 1439 C C . LEU A 1 186 ? 16.179 8.080 8.537 1.00 75.88 186 LEU A C 1
ATOM 1441 O O . LEU A 1 186 ? 15.202 7.439 8.934 1.00 75.88 186 LEU A O 1
ATOM 1445 N N . SER A 1 187 ? 17.113 8.509 9.394 1.00 68.56 187 SER A N 1
ATOM 1446 C CA . SER A 1 187 ? 17.055 8.334 10.852 1.00 68.56 187 SER A CA 1
ATOM 1447 C C . SER A 1 187 ? 15.769 8.923 11.460 1.00 68.56 187 SER A C 1
ATOM 1449 O O . SER A 1 187 ? 14.992 8.194 12.083 1.00 68.56 187 SER A O 1
ATOM 1451 N N . ASN A 1 188 ? 15.480 10.195 11.168 1.00 60.22 188 ASN A N 1
ATOM 1452 C CA . ASN A 1 188 ? 14.339 10.976 11.672 1.00 60.22 188 ASN A CA 1
ATOM 1453 C C . ASN A 1 188 ? 12.993 10.675 10.971 1.00 60.22 188 ASN A C 1
ATOM 1455 O O . ASN A 1 188 ? 12.077 11.495 10.959 1.00 60.22 188 ASN A O 1
ATOM 1459 N N . ALA A 1 189 ? 12.847 9.487 10.384 1.00 53.12 189 ALA A N 1
ATOM 1460 C CA . ALA A 1 189 ? 11.694 9.082 9.576 1.00 53.12 189 ALA A CA 1
ATOM 1461 C C . ALA A 1 189 ? 10.368 8.853 10.343 1.00 53.12 189 ALA A C 1
ATOM 1463 O O . ALA A 1 189 ? 9.365 8.481 9.741 1.00 53.12 189 ALA A O 1
ATOM 1464 N N . THR A 1 190 ? 10.315 9.069 11.659 1.00 50.84 190 THR A N 1
ATOM 1465 C CA . THR A 1 190 ? 9.094 8.905 12.475 1.00 50.84 190 THR A CA 1
ATOM 1466 C C . THR A 1 190 ? 8.000 9.948 12.200 1.00 50.84 190 THR A C 1
ATOM 1468 O O . THR A 1 190 ? 6.849 9.725 12.585 1.00 50.84 190 THR A O 1
ATOM 1471 N N . THR A 1 191 ? 8.327 11.059 11.527 1.00 49.72 191 THR A N 1
ATOM 1472 C CA . THR A 1 191 ? 7.443 12.230 11.374 1.00 49.72 191 THR A CA 1
ATOM 1473 C C . THR A 1 191 ? 6.826 12.444 9.986 1.00 49.72 191 THR A C 1
ATOM 1475 O O . THR A 1 191 ? 5.908 13.254 9.895 1.00 49.72 191 THR A O 1
ATOM 1478 N N . LYS A 1 192 ? 7.260 11.764 8.907 1.00 54.28 192 LYS A N 1
ATOM 1479 C CA . LYS A 1 192 ? 6.730 12.006 7.540 1.00 54.28 192 LYS A CA 1
ATOM 1480 C C . LYS A 1 192 ? 6.739 10.781 6.617 1.00 54.28 192 LYS A C 1
ATOM 1482 O O . LYS A 1 192 ? 7.794 10.202 6.424 1.00 54.28 192 LYS A O 1
ATOM 1487 N N . GLY A 1 193 ? 5.613 10.493 5.955 1.00 64.19 193 GLY A N 1
ATOM 1488 C CA . GLY A 1 193 ? 5.562 10.026 4.552 1.00 64.19 193 GLY A CA 1
ATOM 1489 C C . GLY A 1 193 ? 6.226 8.700 4.140 1.00 64.19 193 GLY A C 1
ATOM 1490 O O . GLY A 1 193 ? 6.519 8.540 2.957 1.00 64.19 193 GLY A O 1
ATOM 1491 N N . TYR A 1 194 ? 6.480 7.757 5.053 1.00 77.88 194 TYR A N 1
ATOM 1492 C CA . TYR A 1 194 ? 6.936 6.404 4.687 1.00 77.88 194 TYR A CA 1
ATOM 1493 C C . TYR A 1 194 ? 5.774 5.420 4.715 1.00 77.88 194 TYR A C 1
ATOM 1495 O O . TYR A 1 194 ? 4.990 5.431 5.662 1.00 77.88 194 TYR A O 1
ATOM 1503 N N . GLY A 1 195 ? 5.706 4.539 3.721 1.00 86.94 195 GLY A N 1
ATOM 1504 C CA . GLY A 1 195 ? 4.637 3.560 3.631 1.00 86.94 195 GLY A CA 1
ATOM 1505 C C . GLY A 1 195 ? 4.539 2.876 2.274 1.00 86.94 195 GLY A C 1
ATOM 1506 O O . GLY A 1 195 ? 5.466 2.942 1.466 1.00 86.94 195 GLY A O 1
ATOM 1507 N N . ILE A 1 196 ? 3.397 2.233 2.052 1.00 91.31 196 ILE A N 1
ATOM 1508 C CA . ILE A 1 196 ? 2.976 1.592 0.810 1.00 91.31 196 ILE A CA 1
ATOM 1509 C C . ILE A 1 196 ? 1.635 2.215 0.411 1.00 91.31 196 ILE A C 1
ATOM 1511 O O . ILE A 1 196 ? 0.643 2.021 1.114 1.00 91.31 196 ILE A O 1
ATOM 1515 N N . ASP A 1 197 ? 1.603 2.909 -0.722 1.00 92.00 197 ASP A N 1
ATOM 1516 C CA . ASP A 1 197 ? 0.354 3.358 -1.338 1.00 92.00 197 ASP A CA 1
ATOM 1517 C C . ASP A 1 197 ? -0.067 2.365 -2.430 1.00 92.00 197 ASP A C 1
ATOM 1519 O O . ASP A 1 197 ? 0.751 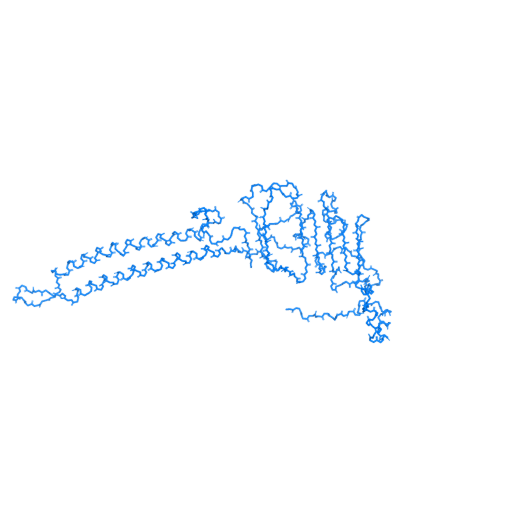1.904 -3.232 1.00 92.00 197 ASP A O 1
ATOM 1523 N N . LEU A 1 198 ? -1.351 2.015 -2.440 1.00 93.06 198 LEU A N 1
ATOM 1524 C CA . LEU A 1 198 ? -1.988 1.127 -3.408 1.00 93.06 198 LEU A CA 1
ATOM 1525 C C . LEU A 1 198 ? -2.986 1.951 -4.228 1.00 93.06 198 LEU A C 1
ATOM 1527 O O . LEU A 1 198 ? -4.128 2.120 -3.823 1.00 93.06 198 LEU A O 1
ATOM 1531 N N . ILE A 1 199 ? -2.529 2.506 -5.352 1.00 93.50 199 ILE A N 1
ATOM 1532 C CA . ILE A 1 199 ? -3.304 3.471 -6.145 1.00 93.50 199 ILE A CA 1
ATOM 1533 C C . ILE A 1 199 ? -3.963 2.777 -7.345 1.00 93.50 199 ILE A C 1
ATOM 1535 O O . ILE A 1 199 ? -3.291 2.337 -8.284 1.00 93.50 199 ILE A O 1
ATOM 1539 N N . ALA A 1 200 ? -5.289 2.711 -7.337 1.00 93.00 200 ALA A N 1
ATOM 1540 C CA . ALA A 1 200 ? -6.125 2.349 -8.471 1.00 93.00 200 ALA A CA 1
ATOM 1541 C C . ALA A 1 200 ? -6.378 3.561 -9.386 1.00 93.00 200 ALA A C 1
ATOM 1543 O O . ALA A 1 200 ? -6.377 4.711 -8.957 1.00 93.00 200 ALA A O 1
ATOM 1544 N N . LEU A 1 201 ? -6.587 3.289 -10.681 1.00 93.06 201 LEU A N 1
ATOM 1545 C CA . LEU A 1 201 ? -6.959 4.259 -11.730 1.00 93.06 201 LEU A CA 1
ATOM 1546 C C . LEU A 1 201 ? -6.040 5.486 -11.924 1.00 93.06 201 LEU A C 1
ATOM 1548 O O . LEU A 1 201 ? -6.316 6.292 -12.810 1.00 93.06 201 LEU A O 1
ATOM 1552 N N . ASN A 1 202 ? -4.917 5.571 -11.202 1.00 93.12 202 ASN A N 1
ATOM 1553 C CA . ASN A 1 202 ? -4.027 6.735 -11.170 1.00 93.12 202 ASN A CA 1
ATOM 1554 C C . ASN A 1 202 ? -4.736 8.008 -10.662 1.00 93.12 202 ASN A C 1
ATOM 1556 O O . ASN A 1 202 ? -4.559 9.090 -11.222 1.00 93.12 202 ASN A O 1
ATOM 1560 N N . ASP A 1 203 ? -5.542 7.836 -9.614 1.00 93.50 203 ASP A N 1
ATOM 1561 C CA . ASP A 1 203 ? -6.292 8.865 -8.890 1.00 93.50 203 ASP A CA 1
ATOM 1562 C C . ASP A 1 203 ? -5.956 8.730 -7.397 1.00 93.50 203 ASP A C 1
ATOM 1564 O O . ASP A 1 203 ? -6.041 7.630 -6.856 1.00 93.50 203 ASP A O 1
ATOM 1568 N N . ASP A 1 204 ? -5.524 9.809 -6.746 1.00 91.50 204 ASP A N 1
ATOM 1569 C CA . ASP A 1 204 ? -5.107 9.844 -5.338 1.00 91.50 204 ASP A CA 1
ATOM 1570 C C . ASP A 1 204 ? -6.075 10.628 -4.426 1.00 91.50 204 ASP A C 1
ATOM 1572 O O . ASP A 1 204 ? -5.758 10.890 -3.264 1.00 91.50 204 ASP A O 1
ATOM 1576 N N . SER A 1 205 ? -7.267 10.978 -4.925 1.00 90.94 205 SER A N 1
ATOM 1577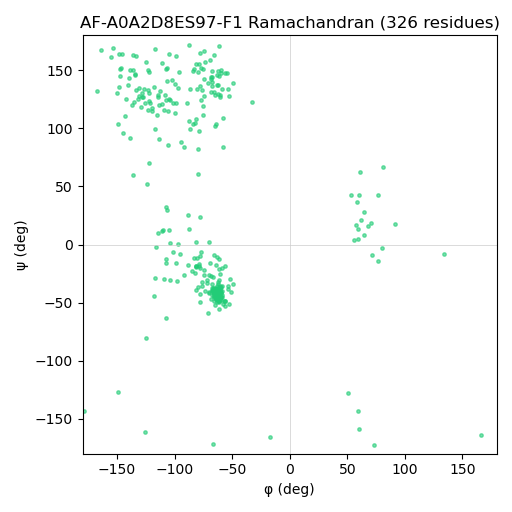 C CA . SER A 1 205 ? -8.203 11.887 -4.244 1.00 90.94 205 SER A CA 1
ATOM 1578 C C . SER A 1 205 ? -8.903 11.325 -2.994 1.00 90.94 205 SER A C 1
ATOM 1580 O O . SER A 1 205 ? -9.177 12.095 -2.073 1.00 90.94 205 SER A O 1
ATOM 1582 N N . ASP A 1 206 ? -9.161 10.013 -2.927 1.00 91.56 206 ASP A N 1
ATOM 1583 C CA . ASP A 1 206 ? -9.795 9.317 -1.784 1.00 91.56 206 ASP A CA 1
ATOM 1584 C C . ASP A 1 206 ? -8.909 8.164 -1.271 1.00 91.56 206 ASP A C 1
ATOM 1586 O O . ASP A 1 206 ? -9.314 7.007 -1.185 1.00 91.56 206 ASP A O 1
ATOM 1590 N N . MET A 1 207 ? -7.640 8.469 -0.984 1.00 89.56 207 MET A N 1
ATOM 1591 C CA . MET A 1 207 ? -6.705 7.501 -0.399 1.00 89.56 207 MET A CA 1
ATOM 1592 C C . MET A 1 207 ? -7.005 7.279 1.091 1.00 89.56 207 MET A C 1
ATOM 1594 O O . MET A 1 207 ? -6.751 8.141 1.935 1.00 89.56 207 MET A O 1
ATOM 1598 N N . GLN A 1 208 ? -7.484 6.084 1.427 1.00 89.75 208 GLN A N 1
ATOM 1599 C CA . GLN A 1 208 ? -7.873 5.666 2.772 1.00 89.75 208 GLN A CA 1
ATOM 1600 C C . GLN A 1 208 ? -6.857 4.681 3.385 1.00 89.75 208 GLN A C 1
ATOM 1602 O O . GLN A 1 208 ? -6.355 3.784 2.702 1.00 89.75 208 GLN A O 1
ATOM 1607 N N . PRO A 1 209 ? -6.535 4.779 4.686 1.00 89.88 209 PRO A N 1
ATOM 1608 C CA . PRO A 1 209 ? -5.613 3.837 5.313 1.00 89.88 209 PRO A CA 1
ATOM 1609 C C . PRO A 1 209 ? -6.171 2.408 5.439 1.00 89.88 209 PRO A C 1
ATOM 1611 O O . PRO A 1 209 ? -7.325 2.202 5.818 1.00 89.88 209 PRO A O 1
ATOM 1614 N N . LEU A 1 210 ? -5.325 1.391 5.242 1.00 91.12 210 LEU A N 1
ATOM 1615 C CA . LEU A 1 210 ? -5.722 -0.012 5.429 1.00 91.12 210 LEU A CA 1
ATOM 1616 C C . LEU A 1 210 ? -6.021 -0.348 6.901 1.00 91.12 210 LEU A C 1
ATOM 1618 O O . LEU A 1 210 ? -5.280 0.025 7.815 1.00 91.12 210 LEU A O 1
ATOM 1622 N N . VAL A 1 211 ? -7.065 -1.147 7.128 1.00 91.94 211 VAL A N 1
ATOM 1623 C CA . VAL A 1 211 ? -7.504 -1.575 8.465 1.00 91.94 211 VAL A CA 1
ATOM 1624 C C . VAL A 1 211 ? -6.605 -2.677 9.049 1.00 91.94 211 VAL A C 1
ATOM 1626 O O . VAL A 1 211 ? -6.332 -3.701 8.422 1.00 91.94 211 VAL A O 1
ATOM 1629 N N . LYS A 1 212 ? -6.204 -2.520 10.313 1.00 91.50 212 LYS A N 1
ATOM 1630 C CA . LYS A 1 212 ? -5.540 -3.542 11.133 1.00 91.50 212 LYS A CA 1
ATOM 1631 C C . LYS A 1 212 ? -6.576 -4.540 11.664 1.00 91.50 212 LYS A C 1
ATOM 1633 O O . LYS A 1 212 ? -7.200 -4.305 12.698 1.00 91.50 212 LYS A O 1
ATOM 1638 N N . GLY A 1 213 ? -6.723 -5.684 10.995 1.00 92.12 213 GLY A N 1
ATOM 1639 C CA . GLY A 1 213 ? -7.770 -6.675 11.299 1.00 92.12 213 GLY A CA 1
ATOM 1640 C C . GLY A 1 213 ? -7.874 -7.112 12.771 1.00 92.12 213 GLY A C 1
ATOM 1641 O O . GLY A 1 213 ? -8.979 -7.189 13.299 1.00 92.12 213 GLY A O 1
ATOM 1642 N N . ALA A 1 214 ? -6.751 -7.331 13.467 1.00 91.94 214 ALA A N 1
ATOM 1643 C CA . ALA A 1 214 ? -6.765 -7.712 14.888 1.00 91.94 214 ALA A CA 1
ATOM 1644 C C . ALA A 1 214 ? -7.300 -6.593 15.806 1.00 91.94 214 ALA A C 1
ATOM 1646 O O . ALA A 1 214 ? -8.064 -6.865 16.731 1.00 91.94 214 ALA A O 1
ATOM 1647 N N . ASN A 1 215 ? -6.949 -5.335 15.521 1.00 92.00 215 ASN A N 1
ATOM 1648 C CA . ASN A 1 215 ? -7.427 -4.178 16.280 1.00 92.00 215 ASN A CA 1
ATOM 1649 C C . ASN A 1 215 ? -8.920 -3.934 16.020 1.00 92.00 215 ASN A C 1
ATOM 1651 O O . ASN A 1 215 ? -9.668 -3.712 16.968 1.00 92.00 215 ASN A O 1
ATOM 1655 N N . LEU A 1 216 ? -9.372 -4.054 14.762 1.00 93.94 216 LEU A N 1
ATOM 1656 C CA . LEU A 1 216 ? -10.800 -4.005 14.430 1.00 93.94 216 LEU A CA 1
ATOM 1657 C C . LEU A 1 216 ? -11.575 -5.117 15.154 1.00 93.94 216 LEU A C 1
ATOM 1659 O O . LEU A 1 216 ? -12.621 -4.853 15.740 1.00 93.94 216 LEU A O 1
ATOM 1663 N N . GLN A 1 217 ? -11.061 -6.351 15.156 1.00 95.50 217 GLN A N 1
ATOM 1664 C CA . GLN A 1 217 ? -11.712 -7.462 15.849 1.00 95.50 217 GLN A CA 1
ATOM 1665 C C . GLN A 1 217 ? -11.838 -7.192 17.355 1.00 95.50 217 GLN A C 1
ATOM 1667 O O . GLN A 1 217 ? -12.884 -7.489 17.930 1.00 95.50 217 GLN A O 1
ATOM 1672 N N . GLN A 1 218 ? -10.811 -6.623 17.994 1.00 93.12 218 GLN A N 1
ATOM 1673 C CA . GLN A 1 218 ? -10.889 -6.262 19.409 1.00 93.12 218 GLN A CA 1
ATOM 1674 C C . GLN A 1 218 ? -11.883 -5.116 19.651 1.00 93.12 218 GLN A C 1
ATOM 1676 O O . GLN A 1 218 ? -12.718 -5.246 20.540 1.00 93.12 218 GLN A O 1
ATOM 1681 N N . CYS A 1 219 ? -11.876 -4.066 18.822 1.00 93.50 219 CYS A N 1
ATOM 1682 C CA . CYS A 1 219 ? -12.866 -2.987 18.875 1.00 93.50 219 CYS A CA 1
ATOM 1683 C C . CYS A 1 219 ? -14.300 -3.539 18.829 1.00 93.50 219 CYS A C 1
ATOM 1685 O O . CYS A 1 219 ? -15.115 -3.240 19.698 1.00 93.50 219 CYS A O 1
ATOM 1687 N N . LEU A 1 220 ? -14.604 -4.406 17.856 1.00 96.31 220 LEU A N 1
ATOM 1688 C CA . LEU A 1 220 ? -15.928 -5.019 17.714 1.00 96.31 220 LEU A CA 1
ATOM 1689 C C . LEU A 1 220 ? -16.297 -5.913 18.911 1.00 96.31 220 LEU A C 1
ATOM 1691 O O . LEU A 1 220 ? -17.455 -5.928 19.323 1.00 96.31 220 LEU A O 1
ATOM 1695 N N . ARG A 1 221 ? -15.333 -6.632 19.505 1.00 96.38 221 ARG A N 1
ATOM 1696 C CA . ARG A 1 221 ? -15.557 -7.407 20.741 1.00 96.38 221 ARG A CA 1
ATOM 1697 C C . ARG A 1 221 ? -15.861 -6.506 21.935 1.00 96.38 221 ARG A C 1
ATOM 1699 O O . ARG A 1 221 ? -16.773 -6.822 22.693 1.00 96.38 221 ARG A O 1
ATOM 1706 N N . ASP A 1 222 ? -15.139 -5.400 22.084 1.00 94.19 222 ASP A N 1
ATOM 1707 C CA . ASP A 1 222 ? -15.331 -4.458 23.188 1.00 94.19 222 ASP A CA 1
ATOM 1708 C C . ASP A 1 222 ? -16.699 -3.749 23.069 1.00 94.19 222 ASP A C 1
ATOM 1710 O O . ASP A 1 222 ? -17.412 -3.636 24.067 1.00 94.19 222 ASP A O 1
ATOM 1714 N N . VAL A 1 223 ? -17.128 -3.388 21.848 1.00 96.00 223 VAL A N 1
ATOM 1715 C CA . VAL A 1 223 ? -18.490 -2.890 21.553 1.00 96.00 223 VAL A CA 1
ATOM 1716 C C . VAL A 1 223 ? -19.559 -3.935 21.892 1.00 96.00 223 VAL A C 1
ATOM 1718 O O . VAL A 1 223 ? -20.518 -3.623 22.598 1.00 96.00 223 VAL A O 1
ATOM 1721 N N . LEU A 1 224 ? -19.402 -5.184 21.435 1.00 97.00 224 LEU A N 1
ATOM 1722 C CA . LEU A 1 224 ? -20.353 -6.264 21.732 1.00 97.00 224 LEU A CA 1
ATOM 1723 C C . LEU A 1 224 ? -20.464 -6.538 23.237 1.00 97.00 224 LEU A C 1
ATOM 1725 O O . LEU A 1 224 ? -21.568 -6.768 23.729 1.00 97.00 224 LEU A O 1
ATOM 1729 N N . ALA A 1 225 ? -19.355 -6.463 23.977 1.00 96.06 225 ALA A N 1
ATOM 1730 C CA . ALA A 1 225 ? -19.367 -6.570 25.430 1.00 96.06 225 ALA A CA 1
ATOM 1731 C C . ALA A 1 225 ? -20.150 -5.410 26.072 1.00 96.06 225 ALA A C 1
ATOM 1733 O O . ALA A 1 225 ? -20.992 -5.656 26.928 1.00 96.06 225 ALA A O 1
ATOM 1734 N N . SER A 1 226 ? -19.951 -4.162 25.630 1.00 95.38 226 SER A N 1
ATOM 173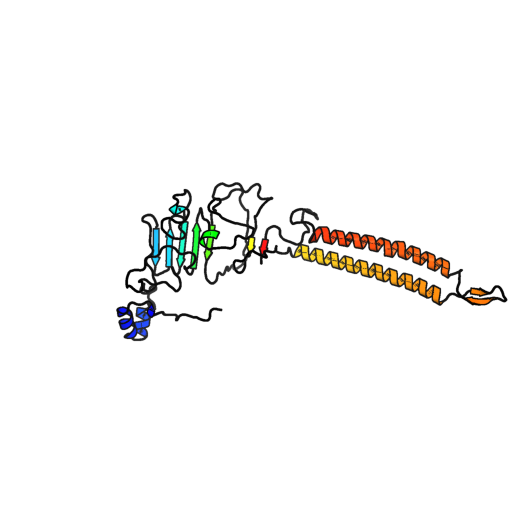5 C CA . SER A 1 226 ? -20.740 -3.020 26.125 1.00 95.38 226 SER A CA 1
ATOM 1736 C C . SER A 1 226 ? -22.245 -3.167 25.852 1.00 95.38 226 SER A C 1
ATOM 1738 O O . SER A 1 226 ? -23.051 -2.789 26.700 1.00 95.38 226 SER A O 1
ATOM 1740 N N . ILE A 1 227 ? -22.639 -3.761 24.718 1.00 96.31 227 ILE A N 1
ATOM 1741 C CA . ILE A 1 227 ? -24.048 -4.075 24.406 1.00 96.31 227 ILE A CA 1
ATOM 1742 C C . ILE A 1 227 ? -24.594 -5.173 25.338 1.00 96.31 227 ILE A C 1
ATOM 1744 O O . ILE A 1 227 ? -25.738 -5.093 25.789 1.00 96.31 227 ILE A O 1
ATOM 1748 N N . GLN A 1 228 ? -23.793 -6.197 25.652 1.00 96.19 228 GLN A N 1
ATOM 1749 C CA . GLN A 1 228 ? -24.179 -7.259 26.589 1.00 96.19 228 GLN A CA 1
ATOM 1750 C C . GLN A 1 228 ? -24.361 -6.733 28.019 1.00 96.19 228 GLN A C 1
ATOM 1752 O O . GLN A 1 228 ? -25.350 -7.088 28.664 1.00 96.19 228 GLN A O 1
ATOM 1757 N N . ASP A 1 229 ? -23.464 -5.855 28.473 1.00 94.94 229 ASP A N 1
ATOM 1758 C CA . ASP A 1 229 ? -23.564 -5.172 29.766 1.00 94.94 229 ASP A CA 1
ATOM 1759 C C . ASP A 1 229 ? -24.840 -4.313 29.828 1.00 94.94 229 ASP A C 1
ATOM 1761 O O . ASP A 1 229 ? -25.628 -4.443 30.765 1.00 94.94 229 ASP A O 1
ATOM 1765 N N . LEU A 1 230 ? -25.105 -3.503 28.791 1.00 95.69 230 LEU A N 1
ATOM 1766 C CA . LEU A 1 230 ? -26.309 -2.668 28.692 1.00 95.69 230 LEU A CA 1
ATOM 1767 C C . LEU A 1 230 ? -27.600 -3.501 28.735 1.00 95.69 230 LEU A C 1
ATOM 1769 O O . LEU A 1 230 ? -28.556 -3.131 29.415 1.00 95.69 230 LEU A O 1
ATOM 1773 N N . ARG A 1 231 ? -27.624 -4.662 28.068 1.00 95.94 231 ARG A N 1
ATOM 1774 C CA . ARG A 1 231 ? -28.745 -5.612 28.155 1.00 95.94 231 ARG A CA 1
ATOM 1775 C C . ARG A 1 231 ? -28.941 -6.131 29.585 1.00 95.94 231 ARG A C 1
ATOM 1777 O O . ARG A 1 231 ? -30.080 -6.299 30.008 1.00 95.94 231 ARG A O 1
ATOM 1784 N N . GLY A 1 232 ? -27.858 -6.388 30.322 1.00 95.56 232 GLY A N 1
ATOM 1785 C CA . GLY A 1 232 ? -27.913 -6.782 31.735 1.00 95.56 232 GLY A CA 1
ATOM 1786 C C . GLY A 1 232 ? -28.502 -5.682 32.623 1.00 95.56 232 GLY A C 1
ATOM 1787 O O . GLY A 1 232 ? -29.429 -5.942 33.387 1.00 95.56 232 GLY A O 1
ATOM 1788 N N . ILE A 1 233 ? -28.031 -4.445 32.447 1.00 95.50 233 ILE A N 1
ATOM 1789 C CA . ILE A 1 233 ? -28.531 -3.242 33.134 1.00 95.50 233 ILE A CA 1
ATOM 1790 C C . ILE A 1 233 ? -30.035 -3.055 32.882 1.00 95.50 233 ILE A C 1
ATOM 1792 O O . ILE A 1 233 ? -30.811 -2.898 33.824 1.00 95.50 233 ILE A O 1
ATOM 1796 N N . PHE A 1 234 ? -30.469 -3.148 31.621 1.00 95.25 234 PHE A N 1
ATOM 1797 C CA . PHE A 1 234 ? -31.882 -3.035 31.255 1.00 95.25 234 PHE A CA 1
ATOM 1798 C C . PHE A 1 234 ? -32.737 -4.172 31.837 1.00 95.25 234 PHE A C 1
ATOM 1800 O O . PHE A 1 234 ? -33.835 -3.927 32.331 1.00 95.25 234 PHE A O 1
ATOM 1807 N N . ASN A 1 235 ? -32.234 -5.410 31.842 1.00 95.75 235 ASN A N 1
ATOM 1808 C CA . ASN A 1 235 ? -32.935 -6.541 32.451 1.00 95.75 235 ASN A CA 1
ATOM 1809 C C . ASN A 1 235 ? -33.120 -6.361 33.970 1.00 95.75 235 ASN A C 1
ATOM 1811 O O . ASN A 1 235 ? -34.183 -6.684 34.496 1.00 95.75 235 ASN A O 1
ATOM 1815 N N . ASN A 1 236 ? -32.118 -5.811 34.666 1.00 94.69 236 ASN A N 1
ATOM 1816 C CA . ASN A 1 236 ? -32.229 -5.475 36.087 1.00 94.69 236 ASN A CA 1
ATOM 1817 C C . ASN A 1 236 ? -33.300 -4.399 36.322 1.00 94.69 236 ASN A C 1
ATOM 1819 O O . ASN A 1 236 ? -34.167 -4.590 37.170 1.00 94.69 236 ASN A O 1
ATOM 1823 N N . PHE A 1 237 ? -33.308 -3.327 35.522 1.00 94.25 237 PHE A N 1
ATOM 1824 C CA . PHE A 1 237 ? -34.344 -2.289 35.584 1.00 94.25 237 PHE A CA 1
ATOM 1825 C C . PHE A 1 237 ? -35.761 -2.857 35.395 1.00 94.25 237 PHE A C 1
ATOM 1827 O O . PHE A 1 237 ? -36.647 -2.605 36.212 1.00 94.25 237 PHE A O 1
ATOM 1834 N N . VAL A 1 238 ? -35.971 -3.682 34.360 1.00 95.38 238 VAL A N 1
ATOM 1835 C CA . VAL A 1 238 ? -37.265 -4.342 34.105 1.00 95.38 238 VAL A CA 1
ATOM 1836 C C . VAL A 1 238 ? -37.674 -5.240 35.276 1.00 95.38 238 VAL A C 1
ATOM 1838 O O . VAL A 1 238 ? -38.845 -5.242 35.654 1.00 95.38 238 VAL A O 1
ATOM 1841 N N . LYS A 1 239 ? -36.724 -5.964 35.885 1.00 94.75 239 LYS A N 1
ATOM 1842 C CA . LYS A 1 239 ? -36.979 -6.793 37.069 1.00 94.75 239 LYS A CA 1
ATOM 1843 C C . LYS A 1 239 ? -37.456 -5.946 38.257 1.00 94.75 239 LYS A C 1
ATOM 1845 O O . LYS A 1 239 ? -38.540 -6.214 38.769 1.00 94.75 239 LYS A O 1
ATOM 1850 N N . TYR A 1 240 ? -36.697 -4.925 38.661 1.00 93.88 240 TYR A N 1
ATOM 1851 C CA . TYR A 1 240 ? -37.037 -4.099 39.829 1.00 93.88 240 TYR A CA 1
ATOM 1852 C C . TYR A 1 240 ? -38.353 -3.331 39.629 1.00 93.88 240 TYR A C 1
ATOM 1854 O O . TYR A 1 240 ? -39.173 -3.238 40.543 1.00 93.88 240 TYR A O 1
ATOM 1862 N N . GLN A 1 241 ? -38.617 -2.841 38.412 1.00 91.44 241 GLN A N 1
ATOM 1863 C CA . GLN A 1 241 ? -39.905 -2.223 38.089 1.00 91.44 241 GLN A CA 1
ATOM 1864 C C . GLN A 1 241 ? -41.059 -3.238 38.138 1.00 91.44 241 GLN A C 1
ATOM 1866 O O . GLN A 1 241 ? -42.152 -2.898 38.588 1.00 91.44 241 GLN A O 1
ATOM 1871 N N . GLY A 1 242 ? -40.834 -4.483 37.709 1.00 90.31 242 GLY A N 1
ATOM 1872 C CA . GLY A 1 242 ? -41.807 -5.571 37.828 1.00 90.31 242 GLY A CA 1
ATOM 1873 C C . GLY A 1 242 ? -42.134 -5.923 39.282 1.00 90.31 242 GLY A C 1
ATOM 1874 O O . GLY A 1 242 ? -43.301 -6.117 39.615 1.00 90.31 242 GLY A O 1
ATOM 1875 N N . GLU A 1 243 ? -41.130 -5.941 40.161 1.00 90.25 243 GLU A N 1
ATOM 1876 C CA . GLU A 1 243 ? -41.297 -6.145 41.607 1.00 90.25 243 GLU A CA 1
ATOM 1877 C C . GLU A 1 243 ? -42.140 -5.021 42.236 1.00 90.25 243 GLU A C 1
ATOM 1879 O O . GLU A 1 243 ? -43.127 -5.308 42.917 1.00 90.25 243 GLU A O 1
ATOM 1884 N N . MET A 1 244 ? -41.851 -3.753 41.911 1.00 88.56 244 MET A N 1
ATOM 1885 C CA . MET A 1 244 ? -42.661 -2.610 42.358 1.00 88.56 244 MET A CA 1
ATOM 1886 C C . MET A 1 244 ? -44.099 -2.664 41.828 1.00 88.56 244 MET A C 1
ATOM 1888 O O . MET A 1 244 ? -45.050 -2.466 42.584 1.00 88.56 244 MET A O 1
ATOM 1892 N N . ASN A 1 245 ? -44.278 -2.973 40.541 1.00 87.62 245 ASN A N 1
ATOM 1893 C CA . ASN A 1 245 ? -45.600 -3.098 39.926 1.00 87.62 245 ASN A CA 1
ATOM 1894 C C . ASN A 1 245 ? -46.417 -4.230 40.573 1.00 87.62 245 ASN A C 1
ATOM 1896 O O . ASN A 1 245 ? -47.614 -4.065 40.790 1.00 87.62 245 ASN A O 1
ATOM 1900 N N . ASN A 1 246 ? -45.789 -5.354 40.928 1.00 86.69 246 ASN A N 1
ATOM 1901 C CA . ASN A 1 246 ? -46.452 -6.448 41.640 1.00 86.69 246 ASN A CA 1
ATOM 1902 C C . ASN A 1 246 ? -46.850 -6.055 43.071 1.00 86.69 246 ASN A C 1
ATOM 1904 O O . ASN A 1 246 ? -47.933 -6.4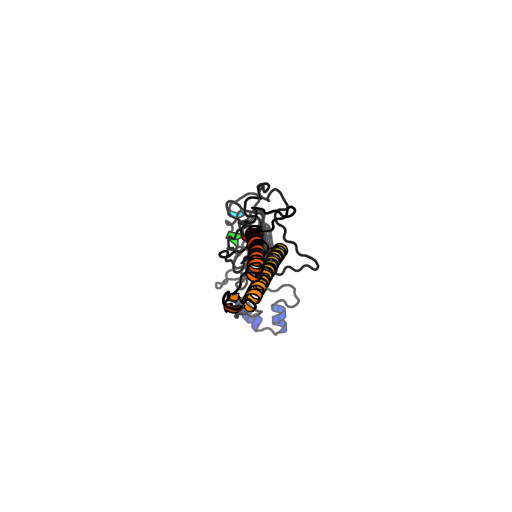36 43.514 1.00 86.69 246 ASN A O 1
ATOM 1908 N N . ALA A 1 247 ? -46.033 -5.276 43.787 1.00 85.06 247 ALA A N 1
ATOM 1909 C CA . ALA A 1 247 ? -46.415 -4.739 45.095 1.00 85.06 247 ALA A CA 1
ATOM 1910 C C . ALA A 1 247 ? -47.616 -3.775 44.982 1.00 85.06 247 ALA A C 1
ATOM 1912 O O . ALA A 1 247 ? -48.587 -3.910 45.725 1.00 85.06 247 ALA A O 1
ATOM 1913 N N . LEU A 1 248 ? -47.604 -2.881 43.985 1.00 84.00 248 LEU A N 1
ATOM 1914 C CA . LEU A 1 248 ? -48.722 -1.990 43.632 1.00 84.00 248 LEU A CA 1
ATOM 1915 C C . LEU A 1 248 ? -50.000 -2.735 43.215 1.00 84.00 248 LEU A C 1
ATOM 1917 O O . LEU A 1 248 ? -51.097 -2.288 43.531 1.00 84.00 248 LEU A O 1
ATOM 1921 N N . LEU A 1 249 ? -49.903 -3.866 42.515 1.00 81.75 249 LEU A N 1
ATOM 1922 C CA . LEU A 1 249 ? -51.089 -4.637 42.121 1.00 81.75 249 LEU A CA 1
ATOM 1923 C C . LEU A 1 249 ? -51.780 -5.322 43.309 1.00 81.75 249 LEU A C 1
ATOM 1925 O O . LEU A 1 249 ? -52.981 -5.569 43.242 1.00 81.75 249 LEU A O 1
ATOM 1929 N N . ASN A 1 250 ? -51.045 -5.617 44.386 1.00 77.75 250 ASN A N 1
ATOM 1930 C CA . ASN A 1 250 ? -51.546 -6.370 45.539 1.00 77.75 250 ASN A CA 1
ATOM 1931 C C . ASN A 1 250 ? -51.848 -5.507 46.786 1.00 77.75 250 ASN A C 1
ATOM 1933 O O . ASN A 1 250 ? -52.240 -6.061 47.812 1.00 77.75 250 ASN A O 1
ATOM 1937 N N . HIS A 1 251 ? -51.665 -4.180 46.743 1.00 76.31 251 HIS A N 1
ATOM 1938 C CA . HIS A 1 251 ? -51.883 -3.305 47.909 1.00 76.31 251 HIS A CA 1
ATOM 1939 C C . HIS A 1 251 ? -53.350 -2.862 48.113 1.00 76.31 251 HIS A C 1
ATOM 1941 O O . HIS A 1 251 ? -54.094 -2.687 47.144 1.00 76.31 251 HIS A O 1
ATOM 1947 N N . SER A 1 252 ? -53.751 -2.644 49.375 1.00 71.94 252 SER A N 1
ATOM 1948 C CA . SER A 1 252 ? -55.092 -2.175 49.777 1.00 71.94 252 SER A CA 1
ATOM 1949 C C . SER A 1 252 ? -55.160 -1.721 51.249 1.00 71.94 252 SER A C 1
ATOM 1951 O O . SER A 1 252 ? -54.771 -2.490 52.134 1.00 71.94 252 SER A O 1
ATOM 1953 N N . HIS A 1 253 ? -55.736 -0.550 51.525 1.00 67.75 253 HIS A N 1
ATOM 1954 C CA . HIS A 1 253 ? -55.851 0.061 52.848 1.00 67.75 253 HIS A CA 1
ATOM 1955 C C . HIS A 1 253 ? -56.999 -0.612 53.585 1.00 67.75 253 HIS A C 1
ATOM 1957 O O . HIS A 1 253 ? -57.991 -1.065 53.000 1.00 67.75 253 HIS A O 1
ATOM 1963 N N . ARG A 1 254 ? -56.928 -0.563 54.913 1.00 65.44 254 ARG A N 1
ATOM 1964 C CA . ARG A 1 254 ? -58.082 -0.805 55.777 1.00 65.44 254 ARG A CA 1
ATOM 1965 C C . ARG A 1 254 ? -58.582 0.526 56.321 1.00 65.44 254 ARG A C 1
ATOM 1967 O O . ARG A 1 254 ? -57.837 1.281 56.939 1.00 65.44 254 ARG A O 1
ATOM 1974 N N . SER A 1 255 ? -59.859 0.797 56.096 1.00 71.56 255 SER A N 1
ATOM 1975 C CA . SER A 1 255 ? -60.558 1.970 56.603 1.00 71.56 255 SER A CA 1
ATOM 1976 C C . SER A 1 255 ? -60.586 1.968 58.137 1.00 71.56 255 SER A C 1
ATOM 1978 O O . SER A 1 255 ? -60.926 0.938 58.731 1.00 71.56 255 SER A O 1
ATOM 1980 N N . PRO A 1 256 ? -60.341 3.114 58.803 1.00 67.38 256 PRO A N 1
ATOM 1981 C CA . PRO A 1 256 ? -60.570 3.243 60.242 1.00 67.38 256 PRO A CA 1
ATOM 1982 C C . PRO A 1 256 ? -62.060 3.101 60.612 1.00 67.38 256 PRO A C 1
ATOM 1984 O O . PRO A 1 256 ? -62.383 2.808 61.760 1.00 67.38 256 PRO A O 1
ATOM 1987 N N . PHE A 1 257 ? -62.978 3.246 59.648 1.00 67.94 257 PHE A N 1
ATOM 1988 C CA . PHE A 1 257 ? -64.386 2.889 59.811 1.00 67.94 257 PHE A CA 1
ATOM 1989 C C . PHE A 1 257 ? -64.588 1.388 59.548 1.00 67.94 257 PHE A C 1
ATOM 1991 O O . PHE A 1 257 ? -64.613 0.931 58.404 1.00 67.94 257 PHE A O 1
ATOM 1998 N N . TYR A 1 258 ? -64.747 0.625 60.634 1.00 74.00 258 TYR A N 1
ATOM 1999 C CA . TYR A 1 258 ? -65.094 -0.806 60.647 1.00 74.00 258 TYR A CA 1
ATOM 2000 C C . TYR A 1 258 ? -64.138 -1.751 59.888 1.00 74.00 258 TYR A C 1
ATOM 2002 O O . TYR A 1 258 ? -64.511 -2.887 59.600 1.00 74.00 258 TYR A O 1
ATOM 2010 N N . GLY A 1 259 ? -62.910 -1.325 59.567 1.00 67.75 259 GLY A N 1
ATOM 2011 C CA . GLY A 1 259 ? -61.907 -2.181 58.922 1.00 67.75 259 GLY A CA 1
ATOM 2012 C C . GLY A 1 259 ? -62.239 -2.588 57.482 1.00 67.75 259 GLY A C 1
ATOM 2013 O O . GLY A 1 259 ? -61.640 -3.535 56.972 1.00 67.75 259 GLY A O 1
ATOM 2014 N N . GLN A 1 260 ? -63.187 -1.902 56.831 1.00 71.75 260 GLN A N 1
ATOM 2015 C CA . GLN A 1 260 ? -63.534 -2.140 55.427 1.00 71.75 260 GLN A CA 1
ATOM 2016 C C . GLN A 1 260 ? -62.332 -1.864 54.514 1.00 71.75 260 GLN A C 1
ATOM 2018 O O . GLN A 1 260 ? -61.559 -0.945 54.774 1.00 71.75 260 GLN A O 1
ATOM 2023 N N . LEU A 1 261 ? -62.183 -2.626 53.429 1.00 60.66 261 LEU A N 1
ATOM 2024 C CA . LEU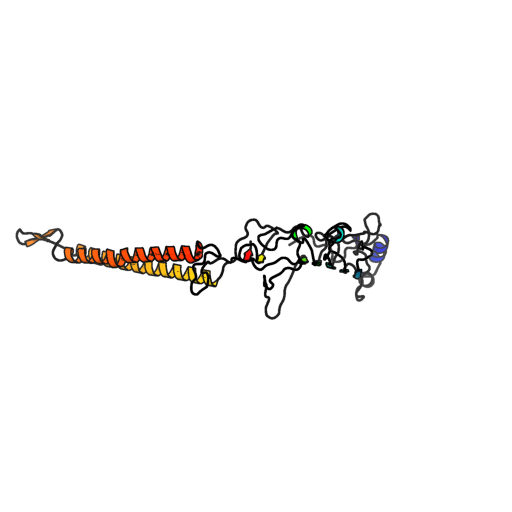 A 1 261 ? -61.171 -2.345 52.405 1.00 60.66 261 LEU A CA 1
ATOM 2025 C C . LEU A 1 261 ? -61.438 -0.979 51.753 1.00 60.66 261 LEU A C 1
ATOM 2027 O O . LEU A 1 261 ? -62.554 -0.715 51.302 1.00 60.66 261 LEU A O 1
ATOM 2031 N N . CYS A 1 262 ? -60.413 -0.132 51.678 1.00 66.19 262 CYS A N 1
ATOM 2032 C CA . CYS A 1 262 ? -60.396 1.069 50.840 1.00 66.19 262 CYS A CA 1
ATOM 2033 C C . CYS A 1 262 ? -59.157 1.066 49.904 1.00 66.19 262 CYS A C 1
ATOM 2035 O O . CYS A 1 262 ? -58.648 -0.009 49.594 1.00 66.19 262 CYS A O 1
ATOM 2037 N N . ALA A 1 263 ? -58.762 2.224 49.350 1.00 59.22 263 ALA A N 1
ATOM 2038 C CA . ALA A 1 263 ? -57.741 2.406 48.279 1.00 59.22 263 ALA A CA 1
ATOM 2039 C C . ALA A 1 263 ? -56.277 2.037 48.730 1.00 59.22 263 ALA A C 1
ATOM 2041 O O . ALA A 1 263 ? -56.250 1.504 49.813 1.00 59.22 263 ALA A O 1
ATOM 2042 N N . PRO A 1 264 ? -55.137 2.268 47.993 1.00 59.28 264 PRO A N 1
ATOM 2043 C CA . PRO A 1 264 ? -53.701 1.821 48.170 1.00 59.28 264 PRO A CA 1
ATOM 2044 C C . PRO A 1 264 ? -53.117 1.273 49.502 1.00 59.28 264 PRO A C 1
ATOM 2046 O O . PRO A 1 264 ? -53.854 0.868 50.358 1.00 59.28 264 PRO A O 1
ATOM 2049 N N . ASP A 1 265 ? -51.797 1.140 49.734 1.00 61.19 265 ASP A N 1
ATOM 2050 C CA . ASP A 1 265 ? -51.310 0.874 51.117 1.00 61.19 265 ASP A CA 1
ATOM 2051 C C . ASP A 1 265 ? -49.885 1.345 51.448 1.00 61.19 265 ASP A C 1
ATOM 2053 O O . ASP A 1 265 ? -49.138 1.757 50.560 1.00 61.19 265 ASP A O 1
ATOM 2057 N N . PHE A 1 266 ? -49.533 1.303 52.743 1.00 62.88 266 PHE A N 1
ATOM 2058 C CA . PHE A 1 266 ? -48.276 1.781 53.302 1.00 62.88 266 PHE A CA 1
ATOM 2059 C C . PHE A 1 266 ? -47.396 0.703 53.965 1.00 62.88 266 PHE A C 1
ATOM 2061 O O . PHE A 1 266 ? -46.180 0.878 53.925 1.00 62.88 266 PHE A O 1
ATOM 2068 N N . GLU A 1 267 ? -47.923 -0.393 54.539 1.00 66.94 267 GLU A N 1
ATOM 2069 C CA . GLU A 1 267 ? -47.083 -1.336 55.319 1.00 66.94 267 GLU A CA 1
ATOM 2070 C C . GLU A 1 267 ? -46.079 -2.108 54.448 1.00 66.94 267 GLU A C 1
ATOM 2072 O O . GLU A 1 267 ? -44.897 -2.186 54.779 1.00 66.94 267 GLU A O 1
ATOM 2077 N N . THR A 1 268 ? -46.529 -2.658 53.317 1.00 70.81 268 THR A N 1
ATOM 2078 C CA . THR A 1 268 ? -45.681 -3.450 52.405 1.00 70.81 268 THR A CA 1
ATOM 2079 C C . THR A 1 268 ? -45.147 -2.640 51.227 1.00 70.81 268 THR A C 1
ATOM 2081 O O . THR A 1 268 ? -44.031 -2.887 50.772 1.00 70.81 268 THR A O 1
ATOM 2084 N N . LEU A 1 269 ? -45.899 -1.641 50.749 1.00 80.31 269 LEU A N 1
ATOM 2085 C CA . LEU A 1 269 ? -45.506 -0.864 49.573 1.00 80.31 269 LEU A CA 1
ATOM 2086 C C . LEU A 1 269 ? -44.306 0.050 49.842 1.00 80.31 269 LEU A C 1
ATOM 2088 O O . LEU A 1 269 ? -43.430 0.158 48.986 1.00 80.31 269 LEU A O 1
ATOM 2092 N N . ILE A 1 270 ? -44.247 0.714 51.005 1.00 78.38 270 ILE A N 1
ATOM 2093 C CA . ILE A 1 270 ? -43.151 1.647 51.306 1.00 78.38 270 ILE A CA 1
ATOM 2094 C C . ILE A 1 270 ? -41.796 0.912 51.344 1.00 78.38 270 ILE A C 1
ATOM 2096 O O . ILE A 1 270 ? -40.889 1.365 50.642 1.00 78.38 270 ILE A O 1
ATOM 2100 N N . PRO A 1 271 ? -41.629 -0.223 52.059 1.00 83.38 271 PRO A N 1
ATOM 2101 C CA . PRO A 1 271 ? -40.382 -0.988 52.030 1.00 83.38 271 PRO A CA 1
ATOM 2102 C C . PRO A 1 271 ? -39.955 -1.418 50.620 1.00 83.38 271 PRO A C 1
ATOM 2104 O O . PRO A 1 271 ? -38.817 -1.154 50.235 1.00 83.38 271 PRO A O 1
ATOM 2107 N N . THR A 1 272 ? -40.858 -2.002 49.819 1.00 85.88 272 THR A N 1
ATOM 2108 C CA . THR A 1 272 ? -40.532 -2.425 48.444 1.00 85.88 272 THR A CA 1
ATOM 2109 C C . THR A 1 272 ? -40.209 -1.237 47.536 1.00 85.88 272 THR A C 1
ATOM 2111 O O . THR A 1 272 ? -39.278 -1.313 46.738 1.00 85.88 272 THR A O 1
ATOM 2114 N N . GLY A 1 273 ? -40.912 -0.111 47.679 1.00 85.62 273 GLY A N 1
ATOM 2115 C CA . GLY A 1 273 ? -40.611 1.114 46.939 1.00 85.62 273 GLY A CA 1
ATOM 2116 C C . GLY A 1 273 ? -39.219 1.664 47.258 1.00 85.62 273 GLY A C 1
ATOM 2117 O O . GLY A 1 273 ? -38.473 2.009 46.343 1.00 85.62 273 GLY A O 1
ATOM 2118 N N . VAL A 1 274 ? -38.834 1.688 48.539 1.00 85.88 274 VAL A N 1
ATOM 2119 C CA . VAL A 1 274 ? -37.484 2.088 48.969 1.00 85.88 274 VAL A CA 1
ATOM 2120 C C . VAL A 1 274 ? -36.427 1.119 48.432 1.00 85.88 274 VAL A C 1
ATOM 2122 O O . VAL A 1 274 ? -35.423 1.568 47.880 1.00 85.88 274 VAL A O 1
ATOM 2125 N N . GLU A 1 275 ? -36.657 -0.193 48.524 1.00 90.19 275 GLU A N 1
ATOM 2126 C CA . GLU A 1 275 ? -35.751 -1.213 47.985 1.00 90.19 275 GLU A CA 1
ATOM 2127 C C . GLU A 1 275 ? -35.548 -1.058 46.469 1.00 90.19 275 GLU A C 1
ATOM 2129 O O . GLU A 1 275 ? -34.413 -1.059 45.993 1.00 90.19 275 GLU A O 1
ATOM 2134 N N . VAL A 1 276 ? -36.623 -0.848 45.704 1.00 91.50 276 VAL A N 1
ATOM 2135 C CA . VAL A 1 276 ? -36.558 -0.653 44.247 1.00 91.50 276 VAL A CA 1
ATOM 2136 C C . VAL A 1 276 ? -35.844 0.648 43.873 1.00 91.50 276 VAL A C 1
ATOM 2138 O O . VAL A 1 276 ? -35.064 0.653 42.920 1.00 91.50 276 VAL A O 1
ATOM 2141 N N . ILE A 1 277 ? -36.027 1.736 44.630 1.00 89.44 277 ILE A N 1
ATOM 2142 C CA . ILE A 1 277 ? -35.270 2.985 44.433 1.00 89.44 277 ILE A CA 1
ATOM 2143 C C . ILE A 1 277 ? -33.770 2.751 44.668 1.00 89.44 277 ILE A C 1
ATOM 2145 O O . ILE A 1 277 ? -32.953 3.118 43.821 1.00 89.44 277 ILE A O 1
ATOM 2149 N N . VAL A 1 278 ? -33.399 2.093 45.772 1.00 90.38 278 VAL A N 1
ATOM 2150 C CA . VAL A 1 278 ? -31.996 1.773 46.091 1.00 90.38 278 VAL A CA 1
ATOM 2151 C C . VAL A 1 278 ? -31.386 0.850 45.030 1.00 90.38 278 VAL A C 1
ATOM 2153 O O . VAL A 1 278 ? -30.268 1.096 44.572 1.00 90.38 278 VAL A O 1
ATOM 2156 N N . ASN A 1 279 ? -32.120 -0.171 44.585 1.00 92.25 279 ASN A N 1
ATOM 2157 C CA . ASN A 1 279 ? -31.674 -1.106 43.554 1.00 92.25 279 ASN A CA 1
ATOM 2158 C C . ASN A 1 279 ? -31.511 -0.438 42.181 1.00 92.25 279 ASN A C 1
ATOM 2160 O O . ASN A 1 279 ? -30.519 -0.698 41.501 1.00 92.25 279 ASN A O 1
ATOM 2164 N N . ASN A 1 280 ? -32.414 0.463 41.783 1.00 91.25 280 ASN A N 1
ATOM 2165 C CA . ASN A 1 280 ? -32.262 1.233 40.547 1.00 91.25 280 ASN A CA 1
ATOM 2166 C C . ASN A 1 280 ? -31.028 2.151 40.599 1.00 91.25 280 ASN A C 1
ATOM 2168 O O . ASN A 1 280 ? -30.207 2.121 39.682 1.00 91.25 280 ASN A O 1
ATOM 2172 N N . LEU A 1 281 ? -30.825 2.897 41.687 1.00 88.38 281 LEU A N 1
ATOM 2173 C CA . LEU A 1 281 ? -29.665 3.786 41.835 1.00 88.38 281 LEU A CA 1
ATOM 2174 C C . LEU A 1 281 ? -28.325 3.016 41.800 1.00 88.38 281 LEU A C 1
ATOM 2176 O O . LEU A 1 281 ? -27.381 3.379 41.089 1.00 88.38 281 LEU A O 1
ATOM 2180 N N . THR A 1 282 ? -28.239 1.915 42.552 1.00 90.00 282 THR A N 1
ATOM 2181 C CA . THR A 1 282 ? -26.987 1.155 42.733 1.00 90.00 282 THR A CA 1
ATOM 2182 C C . THR A 1 282 ? -26.680 0.188 41.587 1.00 90.00 282 THR A C 1
ATOM 2184 O O . THR A 1 282 ? -25.523 0.079 41.180 1.00 90.00 282 THR A O 1
ATOM 2187 N N . ASN A 1 283 ? -27.687 -0.492 41.028 1.00 91.88 283 ASN A N 1
ATOM 2188 C CA . ASN A 1 283 ? -27.492 -1.562 40.040 1.00 91.88 283 ASN A CA 1
ATOM 2189 C C . ASN A 1 283 ? -27.875 -1.177 38.604 1.00 91.88 283 ASN A C 1
ATOM 2191 O O . ASN A 1 283 ? -27.472 -1.882 37.677 1.00 91.88 283 ASN A O 1
ATOM 2195 N N . VAL A 1 284 ? -28.624 -0.085 38.396 1.00 94.31 284 VAL A N 1
ATOM 2196 C CA . VAL A 1 284 ? -28.975 0.413 37.054 1.00 94.31 284 VAL A CA 1
ATOM 2197 C C . VAL A 1 284 ? -28.189 1.681 36.735 1.00 94.31 284 VAL A C 1
ATOM 2199 O O . VAL A 1 284 ? -27.357 1.661 35.833 1.00 94.31 284 VAL A O 1
ATOM 2202 N N . GLU A 1 285 ? -28.388 2.762 37.490 1.00 92.25 285 GLU A N 1
ATOM 2203 C CA . GLU A 1 285 ? -27.812 4.080 37.183 1.00 92.25 285 GLU A CA 1
ATOM 2204 C C . GLU A 1 285 ? -26.278 4.087 37.288 1.00 92.25 285 GLU A C 1
ATOM 2206 O O . GLU A 1 285 ? -25.584 4.459 36.340 1.00 92.25 285 GLU A O 1
ATOM 2211 N N . THR A 1 286 ? -25.729 3.565 38.390 1.00 92.00 286 THR A N 1
ATOM 2212 C CA . THR A 1 286 ? -24.270 3.453 38.575 1.00 92.00 286 THR A CA 1
ATOM 2213 C C . THR A 1 286 ? -23.615 2.593 37.482 1.00 92.00 286 THR A C 1
ATOM 2215 O O . THR A 1 286 ? -22.561 2.945 36.951 1.00 92.00 286 THR A O 1
ATOM 2218 N N . GLN A 1 287 ? -24.247 1.479 37.097 1.00 93.81 287 GLN A N 1
ATOM 2219 C CA . GLN A 1 287 ? -23.730 0.591 36.047 1.00 93.81 287 GLN A CA 1
ATOM 2220 C C . GLN A 1 287 ? -23.853 1.211 34.646 1.00 93.81 287 GLN A C 1
ATOM 2222 O O . GLN A 1 287 ? -22.973 1.013 33.806 1.00 93.81 287 GLN A O 1
ATOM 2227 N N . LEU A 1 288 ? -24.895 2.010 34.397 1.00 93.75 288 LEU A N 1
ATOM 2228 C CA . LEU A 1 288 ? -25.067 2.756 33.151 1.00 93.75 288 LEU A CA 1
ATOM 2229 C C . LEU A 1 288 ? -23.940 3.781 32.958 1.00 93.75 288 LEU A C 1
ATOM 2231 O O . LEU A 1 288 ? -23.348 3.835 31.881 1.00 93.75 288 LEU A O 1
ATOM 2235 N N . LEU A 1 289 ? -23.568 4.518 34.010 1.00 93.12 289 LEU A N 1
ATOM 2236 C CA . LEU A 1 289 ? -22.431 5.448 33.980 1.00 93.12 289 LEU A CA 1
ATOM 2237 C C . LEU A 1 289 ? -21.100 4.731 33.680 1.00 93.12 289 LEU A C 1
ATOM 2239 O O . LEU A 1 289 ? -20.297 5.211 32.876 1.00 93.12 289 LEU A O 1
ATOM 2243 N N . LEU A 1 290 ? -20.873 3.549 34.266 1.00 92.38 290 LEU A N 1
ATOM 2244 C CA . LEU A 1 290 ? -19.701 2.718 33.955 1.00 92.38 290 LEU A CA 1
ATOM 2245 C C . LEU A 1 290 ? -19.704 2.239 32.491 1.00 92.38 290 LEU A C 1
ATOM 2247 O O . LEU A 1 290 ? -18.659 2.259 31.835 1.00 92.38 290 LEU A O 1
ATOM 2251 N N . ASN A 1 291 ? -20.867 1.862 31.950 1.00 93.50 291 ASN A N 1
ATOM 2252 C CA . ASN A 1 291 ? -21.019 1.461 30.549 1.00 93.50 291 ASN A CA 1
ATOM 2253 C C . ASN A 1 291 ? -20.751 2.624 29.573 1.00 93.50 291 ASN A C 1
ATOM 2255 O O . ASN A 1 291 ? -20.038 2.441 28.585 1.00 93.50 291 ASN A O 1
ATOM 2259 N N . MET A 1 292 ? -21.231 3.833 29.883 1.00 91.56 292 MET A N 1
ATOM 2260 C CA . MET A 1 292 ? -20.940 5.040 29.099 1.00 91.56 292 MET A CA 1
ATOM 2261 C C . MET A 1 292 ? -19.434 5.333 29.055 1.00 91.56 292 MET A C 1
ATOM 2263 O O . MET A 1 292 ? -18.874 5.506 27.973 1.00 91.56 292 MET A O 1
ATOM 2267 N N . ASN A 1 293 ? -18.750 5.292 30.204 1.00 90.88 293 ASN A N 1
ATOM 2268 C CA . ASN A 1 293 ? -17.294 5.468 30.268 1.00 90.88 293 ASN A CA 1
ATOM 2269 C C . ASN A 1 293 ? -16.538 4.395 29.461 1.00 90.88 293 ASN A C 1
ATOM 2271 O O . ASN A 1 293 ? -15.551 4.701 28.790 1.00 90.88 293 ASN A O 1
ATOM 2275 N N . LYS A 1 294 ? -17.022 3.145 29.463 1.00 90.62 294 LYS A N 1
ATOM 2276 C CA . LYS A 1 294 ? -16.470 2.057 28.640 1.00 90.62 294 LYS A CA 1
ATOM 2277 C C . LYS A 1 294 ? -16.619 2.339 27.139 1.00 90.62 294 LYS A C 1
ATOM 2279 O O . LYS A 1 294 ? -15.664 2.125 26.397 1.00 90.62 294 LYS A O 1
ATOM 2284 N N . LEU A 1 295 ? -17.769 2.848 26.688 1.00 91.00 295 LEU A N 1
ATOM 2285 C CA . LEU A 1 295 ? -17.992 3.227 25.284 1.00 91.00 295 LEU A CA 1
ATOM 2286 C C . LEU A 1 295 ? -17.111 4.408 24.846 1.00 91.00 295 LEU A C 1
ATOM 2288 O O . LEU A 1 295 ? -16.503 4.334 23.779 1.00 91.00 295 LEU A O 1
ATOM 2292 N N . VAL A 1 296 ? -16.961 5.439 25.685 1.00 90.50 296 VAL A N 1
ATOM 2293 C CA . VAL A 1 296 ? -16.017 6.547 25.438 1.00 90.50 296 VAL A CA 1
ATOM 2294 C C . VAL A 1 296 ? -14.584 6.019 25.319 1.00 90.50 296 VAL A C 1
ATOM 2296 O O . VAL A 1 296 ? -13.871 6.378 24.385 1.00 90.50 296 VAL A O 1
ATOM 2299 N N . GLY A 1 297 ? -14.179 5.097 26.199 1.00 88.00 297 GLY A N 1
ATOM 2300 C CA . GLY A 1 297 ? -12.876 4.434 26.114 1.00 88.00 297 GLY A CA 1
ATOM 2301 C C . GLY A 1 297 ? -12.681 3.637 24.818 1.00 88.00 297 GLY A C 1
ATOM 2302 O O . GLY A 1 297 ? -11.603 3.678 24.232 1.00 88.00 297 GLY A O 1
ATOM 2303 N N . VAL A 1 298 ? -13.712 2.942 24.323 1.00 90.19 298 VAL A N 1
ATOM 2304 C CA . VAL A 1 298 ? -13.665 2.264 23.014 1.00 90.19 298 VAL A CA 1
ATOM 2305 C C . VAL A 1 298 ? -13.467 3.281 21.885 1.00 90.19 298 VAL A C 1
ATOM 2307 O O . VAL A 1 298 ? -12.564 3.105 21.069 1.00 90.19 298 VAL A O 1
ATOM 2310 N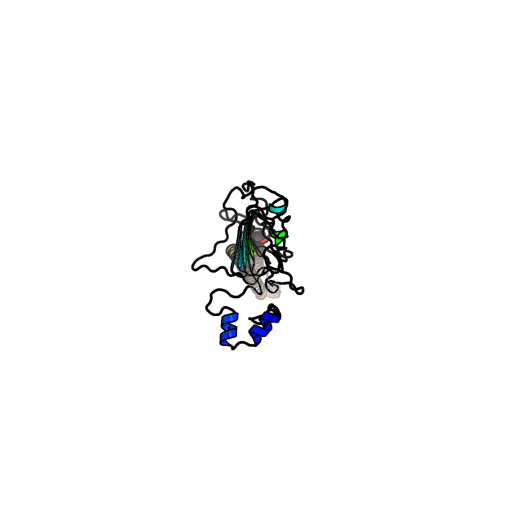 N . GLN A 1 299 ? -14.247 4.364 21.860 1.00 88.88 299 GLN A N 1
ATOM 2311 C CA . GLN A 1 299 ? -14.116 5.404 20.839 1.00 88.88 299 GLN A CA 1
ATOM 2312 C C . GLN A 1 299 ? -12.703 6.011 20.836 1.00 88.88 299 GLN A C 1
ATOM 2314 O O . GLN A 1 299 ? -12.027 5.998 19.807 1.00 88.88 299 GLN A O 1
ATOM 2319 N N . GLN A 1 300 ? -12.203 6.432 22.001 1.00 87.19 300 GLN A N 1
ATOM 2320 C CA . GLN A 1 300 ? -10.871 7.022 22.138 1.00 87.19 300 GLN A CA 1
ATOM 2321 C C . GLN A 1 300 ? -9.755 6.067 21.696 1.00 87.19 300 GLN A C 1
ATOM 2323 O O . GLN A 1 300 ? -8.862 6.461 20.951 1.00 87.19 300 GLN A O 1
ATOM 2328 N N . ASN A 1 301 ? -9.814 4.798 22.105 1.00 85.75 301 ASN A N 1
ATOM 2329 C CA . ASN A 1 301 ? -8.731 3.840 21.871 1.00 85.75 301 ASN A CA 1
ATOM 2330 C C . ASN A 1 301 ? -8.662 3.312 20.434 1.00 85.75 301 ASN A C 1
ATOM 2332 O O . ASN A 1 301 ? -7.575 2.978 19.955 1.00 85.75 301 ASN A O 1
ATOM 2336 N N . TYR A 1 302 ? -9.812 3.187 19.768 1.00 89.12 302 TYR A N 1
ATOM 2337 C CA . TYR A 1 302 ? -9.918 2.527 18.468 1.00 89.12 302 TYR A CA 1
ATOM 2338 C C . TYR A 1 302 ? -10.198 3.488 17.309 1.00 89.12 302 TYR A C 1
ATOM 2340 O O . TYR A 1 302 ? -9.761 3.176 16.200 1.00 89.12 302 TYR A O 1
ATOM 2348 N N . LEU A 1 303 ? -10.883 4.616 17.545 1.00 88.19 303 LEU A N 1
ATOM 2349 C CA . LEU A 1 303 ? -11.420 5.505 16.502 1.00 88.19 303 LEU A CA 1
ATOM 2350 C C . LEU A 1 303 ? -10.822 6.920 16.526 1.00 88.19 303 LEU A C 1
ATOM 2352 O O . LEU A 1 303 ? -10.460 7.426 15.468 1.00 88.19 303 LEU A O 1
ATOM 2356 N N . ASP A 1 304 ? -10.683 7.541 17.702 1.00 82.25 304 ASP A N 1
ATOM 2357 C CA . ASP A 1 304 ? -10.262 8.950 17.787 1.00 82.25 304 ASP A CA 1
ATOM 2358 C C . ASP A 1 304 ? -8.746 9.127 17.924 1.00 82.25 304 ASP A C 1
ATOM 2360 O O . ASP A 1 304 ? -8.222 10.167 17.533 1.00 82.25 304 ASP A O 1
ATOM 2364 N N . ALA A 1 305 ? -8.023 8.144 18.476 1.00 65.88 305 ALA A N 1
ATOM 2365 C CA . ALA A 1 305 ? -6.568 8.194 18.606 1.00 65.88 305 ALA A CA 1
ATOM 2366 C C . ALA A 1 305 ? -5.893 8.209 17.217 1.00 65.88 305 ALA A C 1
ATOM 2368 O O . ALA A 1 305 ? -5.791 7.147 16.596 1.00 65.88 305 ALA A O 1
ATOM 2369 N N . PRO A 1 306 ? -5.374 9.350 16.707 1.00 57.06 306 PRO A N 1
ATOM 2370 C CA . PRO A 1 306 ? -4.720 9.372 15.401 1.00 57.06 306 PRO A CA 1
ATOM 2371 C C . PRO A 1 306 ? -3.523 8.419 15.402 1.00 57.06 306 PRO A C 1
ATOM 2373 O O . PRO A 1 306 ? -2.885 8.224 16.438 1.00 57.06 306 PRO A O 1
ATOM 2376 N N . ALA A 1 307 ? -3.184 7.841 14.245 1.00 51.44 307 ALA A N 1
ATOM 2377 C CA . ALA A 1 307 ? -2.153 6.808 14.107 1.00 51.44 307 ALA A CA 1
ATOM 2378 C C . ALA A 1 307 ? -0.750 7.253 14.602 1.00 51.44 307 ALA A C 1
ATOM 2380 O O . ALA A 1 307 ? 0.112 7.670 13.824 1.00 51.44 307 ALA A O 1
ATOM 2381 N N . GLY A 1 308 ? -0.511 7.140 15.913 1.00 50.38 308 GLY A N 1
ATOM 2382 C CA . GLY A 1 308 ? 0.696 7.603 16.603 1.00 50.38 308 GLY A CA 1
ATOM 2383 C C . GLY A 1 308 ? 0.477 8.392 17.906 1.00 50.38 308 GLY A C 1
ATOM 2384 O O . GLY A 1 308 ? 1.461 8.638 18.592 1.00 50.38 308 GLY A O 1
ATOM 2385 N N . ALA A 1 309 ? -0.753 8.766 18.277 1.00 50.91 309 ALA A N 1
ATOM 2386 C CA . ALA A 1 309 ? -1.084 9.217 19.634 1.00 50.91 309 ALA A CA 1
ATOM 2387 C C . ALA A 1 309 ? -1.592 8.005 20.423 1.00 50.91 309 ALA A C 1
ATOM 2389 O O . ALA A 1 309 ? -2.761 7.635 20.356 1.00 50.91 309 ALA A O 1
ATOM 2390 N N . GLU A 1 310 ? -0.673 7.277 21.047 1.00 54.88 310 GLU A N 1
ATOM 2391 C CA . GLU A 1 310 ? -0.923 5.880 21.380 1.00 54.88 310 GLU A CA 1
ATOM 2392 C C . GLU A 1 310 ? -1.613 5.686 22.739 1.00 54.88 310 GLU A C 1
ATOM 2394 O O . GLU A 1 310 ? -0.951 5.683 23.777 1.00 54.88 310 GLU A O 1
ATOM 2399 N N . THR A 1 311 ? -2.908 5.336 22.741 1.00 57.34 311 THR A N 1
ATOM 2400 C CA . THR A 1 311 ? -3.393 4.443 23.804 1.00 57.34 311 THR A CA 1
ATOM 2401 C C . THR A 1 311 ? -2.697 3.095 23.619 1.00 57.34 311 THR A C 1
ATOM 2403 O O . THR A 1 311 ? -3.042 2.300 22.736 1.00 57.34 311 THR A O 1
ATOM 2406 N N . LEU A 1 312 ? -1.678 2.853 24.441 1.00 64.12 312 LEU A N 1
ATOM 2407 C CA . LEU A 1 312 ? -0.910 1.616 24.442 1.00 64.12 312 LEU A CA 1
ATOM 2408 C C . LEU A 1 312 ? -1.540 0.584 25.373 1.00 64.12 312 LEU A C 1
ATOM 2410 O O . LEU A 1 312 ? -1.593 0.777 26.585 1.00 64.12 312 LEU A O 1
ATOM 2414 N N . LYS A 1 313 ? -1.896 -0.578 24.821 1.00 65.94 313 LYS A N 1
ATOM 2415 C CA . LYS A 1 313 ? -2.114 -1.795 25.610 1.00 65.94 313 LYS A CA 1
ATOM 2416 C C . LYS A 1 313 ? -0.929 -2.723 25.373 1.00 65.94 313 LYS A C 1
ATOM 2418 O O . LYS A 1 313 ? -0.697 -3.164 24.250 1.00 65.94 313 LYS A O 1
ATOM 2423 N N . ASN A 1 314 ? -0.141 -2.976 26.418 1.00 66.19 314 ASN A N 1
ATOM 2424 C CA . ASN A 1 314 ? 1.082 -3.790 26.368 1.00 66.19 314 ASN A CA 1
ATOM 2425 C C . ASN A 1 314 ? 2.083 -3.334 25.280 1.00 66.19 314 ASN A C 1
ATOM 2427 O O . ASN A 1 314 ? 2.623 -4.156 24.540 1.00 66.19 314 ASN A O 1
ATOM 2431 N N . GLY A 1 315 ? 2.290 -2.018 25.140 1.00 68.06 315 GLY A N 1
ATOM 2432 C CA . GLY A 1 315 ? 3.213 -1.456 24.144 1.00 68.06 315 GLY A CA 1
ATOM 2433 C C . GLY A 1 315 ? 2.740 -1.568 22.687 1.00 68.06 315 GLY A C 1
ATOM 2434 O O . GLY A 1 315 ? 3.555 -1.449 21.777 1.00 68.06 315 GLY A O 1
ATOM 2435 N N . LYS A 1 316 ? 1.441 -1.799 22.445 1.00 68.00 316 LYS A N 1
ATOM 2436 C CA . LYS A 1 316 ? 0.836 -1.787 21.104 1.00 68.00 316 LYS A CA 1
ATOM 2437 C C . LYS A 1 316 ? -0.312 -0.782 21.026 1.00 68.00 316 LYS A C 1
ATOM 2439 O O . LYS A 1 316 ? -1.189 -0.775 21.888 1.00 68.00 316 LYS A O 1
ATOM 2444 N N . SER A 1 317 ? -0.311 0.030 19.968 1.00 77.31 317 SER A N 1
ATOM 2445 C CA . SER A 1 317 ? -1.404 0.949 19.628 1.00 77.31 317 SER A CA 1
ATOM 2446 C C . SER A 1 317 ? -2.678 0.176 19.270 1.00 77.31 317 SER A C 1
ATOM 2448 O O . SER A 1 317 ? -2.654 -0.707 18.404 1.00 77.31 317 SER A O 1
ATOM 2450 N N . LEU A 1 318 ? -3.792 0.536 19.914 1.00 84.38 318 LEU A N 1
ATOM 2451 C CA . LEU A 1 318 ? -5.116 -0.044 19.663 1.00 84.38 318 LEU A CA 1
ATOM 2452 C C . LEU A 1 318 ? -5.811 0.512 18.406 1.00 84.38 318 LEU A C 1
ATOM 2454 O O . LEU A 1 318 ? -6.696 -0.153 17.876 1.00 84.38 318 LEU A O 1
ATOM 2458 N N . PHE A 1 319 ? -5.370 1.650 17.860 1.00 88.69 319 PHE A N 1
ATOM 2459 C CA . PHE A 1 319 ? -6.030 2.318 16.731 1.00 88.69 319 PHE A CA 1
ATOM 2460 C C . PHE A 1 319 ? -6.237 1.396 15.517 1.00 88.69 319 PHE A C 1
ATOM 2462 O O . PHE A 1 319 ? -5.300 0.691 15.110 1.00 88.69 319 PHE A O 1
ATOM 2469 N N . ILE A 1 320 ? -7.438 1.398 14.925 1.00 90.75 320 ILE A N 1
ATOM 2470 C CA . ILE A 1 320 ? -7.825 0.400 13.912 1.00 90.75 320 ILE A CA 1
ATOM 2471 C C . ILE A 1 320 ? -7.177 0.607 12.543 1.00 90.75 320 ILE A C 1
ATOM 2473 O O . ILE A 1 320 ? -7.069 -0.361 11.796 1.00 90.75 320 ILE A O 1
ATOM 2477 N N . LEU A 1 321 ? -6.710 1.810 12.202 1.00 89.88 321 LEU A N 1
ATOM 2478 C CA . LEU A 1 321 ? -6.116 2.086 10.890 1.00 89.88 321 LEU A CA 1
ATOM 2479 C C . LEU A 1 321 ? -4.581 2.001 10.902 1.00 89.88 321 LEU A C 1
ATOM 2481 O O . LEU A 1 321 ? -3.919 2.276 11.911 1.00 89.88 321 LEU A O 1
ATOM 2485 N N . SER A 1 322 ? -3.997 1.593 9.774 1.00 86.38 322 SER A N 1
ATOM 2486 C CA . SER A 1 322 ? -2.550 1.612 9.541 1.00 86.38 322 SER A CA 1
ATOM 2487 C C . SER A 1 322 ? -2.025 3.045 9.429 1.00 86.38 322 SER A C 1
ATOM 2489 O O . SER A 1 322 ? -2.681 3.907 8.864 1.00 86.38 322 SER A O 1
ATOM 2491 N N . LYS A 1 323 ? -0.807 3.295 9.927 1.00 80.62 323 LYS A N 1
ATOM 2492 C CA . LYS A 1 323 ? -0.084 4.557 9.676 1.00 80.62 323 LYS A CA 1
ATOM 2493 C C . LYS A 1 323 ? 0.635 4.556 8.321 1.00 80.62 323 LYS A C 1
ATOM 2495 O O . LYS A 1 323 ? 0.975 5.609 7.798 1.00 80.62 323 LYS A O 1
ATOM 2500 N N . TYR A 1 324 ? 0.947 3.364 7.817 1.00 84.12 324 TYR A N 1
ATOM 2501 C CA . TYR A 1 324 ? 1.966 3.156 6.788 1.00 84.12 324 TYR A CA 1
ATOM 2502 C C . TYR A 1 324 ? 1.401 2.605 5.479 1.00 84.12 324 TYR A C 1
ATOM 2504 O O . TYR A 1 324 ? 2.170 2.386 4.555 1.00 84.12 324 TYR A O 1
ATOM 2512 N N . ASN A 1 325 ? 0.099 2.327 5.391 1.00 86.94 325 ASN A N 1
ATOM 2513 C CA . ASN A 1 325 ? -0.481 1.707 4.204 1.00 86.94 325 ASN A CA 1
ATOM 2514 C C . ASN A 1 325 ? -1.771 2.433 3.831 1.00 86.94 325 ASN A C 1
ATOM 2516 O O . ASN A 1 325 ? -2.691 2.428 4.652 1.00 86.94 325 ASN A O 1
ATOM 2520 N N . ASN A 1 326 ? -1.855 2.962 2.612 1.00 87.06 326 ASN A N 1
ATOM 2521 C CA . ASN A 1 326 ? -3.044 3.634 2.085 1.00 87.06 326 ASN A CA 1
ATOM 2522 C C . ASN A 1 326 ? -3.502 2.960 0.780 1.00 87.06 326 ASN A C 1
ATOM 2524 O O . ASN A 1 326 ? -2.685 2.405 0.047 1.00 87.06 326 ASN A O 1
ATOM 2528 N N . THR A 1 327 ? -4.800 2.999 0.494 1.00 91.00 327 THR A N 1
ATOM 2529 C CA . THR A 1 327 ? -5.434 2.466 -0.721 1.00 91.00 327 THR A CA 1
ATOM 2530 C C . THR A 1 327 ? -6.629 3.330 -1.094 1.00 91.00 327 THR A C 1
ATOM 2532 O O . THR A 1 327 ? -7.264 3.890 -0.205 1.00 91.00 327 THR A O 1
ATOM 2535 N N . ASN A 1 328 ? -6.972 3.382 -2.373 1.00 85.06 328 ASN A N 1
ATOM 2536 C CA . ASN A 1 328 ? -8.340 3.650 -2.826 1.00 85.06 328 ASN A CA 1
ATOM 2537 C C . ASN A 1 328 ? -8.991 2.366 -3.375 1.00 85.06 328 ASN A C 1
ATOM 2539 O O . ASN A 1 328 ? -8.352 1.290 -3.236 1.00 85.06 328 ASN A O 1
#

Secondary structure (DSSP, 8-state):
--S----SS-GGGS-HHHHHHHHHS-HHHHHHHTTTTTS---SSS-PEE---TT-EEEEETTEEEEEEE--SSSTT-HHHHTT-TT-EEEEEEESTTGGG--SB-TTS-B-EE---TTT-SEEEEEEEEE-HHHHHT----SSS--BTTB-EEEEEEE-SS-----SS--------SSB-TTS-B-TTTTSS--SEEE-STT--TT-EEEE-HHHHHHHHHHHHHHHHHHHHHHHHHHHHHHHHHHHHHH---B-TTTT-B-S--STTHHHHHHHHHHHIIIIIIHHHHHHHHHHHHHHIIIIIS-TTS--EETTEE--SEEEEEEE-

Nearest PDB structures (foldseek):
  6nr8-assembly1_2  TM=4.162E-01  e=3.338E+00  Homo sapiens
  6nrd-assembly1_4  TM=5.781E-01  e=8.227E+00  Homo sapiens
  6nr9-assembly1_1  TM=4.121E-01  e=7.747E+00  Homo sapiens

Mean predicted aligned error: 10.46 Å

pLDDT: mean 84.06, std 11.36, range [49.16, 97.12]

Solvent-accessible surface area (backbone atoms only — not comparable to full-atom values): 18782 Å² total; per-residue (Å²): 132,86,84,84,75,75,64,99,69,66,68,84,56,43,55,73,69,60,36,55,54,50,70,71,44,52,74,68,52,38,40,49,66,63,20,59,96,62,93,51,56,74,65,39,53,26,46,43,71,66,71,54,98,81,41,53,71,53,67,63,70,42,32,36,39,37,42,40,50,19,51,56,37,54,90,68,27,52,38,34,36,70,66,50,81,74,14,50,22,42,42,40,38,43,31,57,49,28,100,70,31,25,24,48,42,100,84,72,43,76,28,72,38,56,54,46,66,75,54,32,41,31,37,44,40,37,26,45,29,38,37,62,38,77,57,66,66,54,52,63,68,81,36,80,71,47,33,96,92,51,53,37,58,46,78,48,80,48,50,96,72,84,84,89,85,68,97,81,74,88,86,91,84,78,83,90,63,56,56,50,88,84,71,50,78,46,76,80,51,90,80,60,60,63,59,50,73,46,70,52,95,64,56,55,89,67,64,41,55,43,71,39,64,71,36,44,52,49,49,55,50,54,51,53,48,50,52,53,51,50,51,51,34,50,52,51,48,54,48,42,51,48,54,44,50,52,46,64,73,73,47,56,26,66,34,92,70,88,60,41,80,49,70,60,57,60,87,66,40,48,59,47,50,52,52,37,52,53,47,40,51,62,58,26,52,52,47,48,54,54,48,51,53,51,52,50,51,48,43,46,36,38,70,66,33,55,79,80,57,63,56,59,60,94,88,37,65,38,34,24,50,42,75,40,33,34,29,96

Sequence (328 aa):
MARNKKTAIDVNIMPKADRLVFESLSEQGKAEFMGFGRGTRRDYDVPKYNSIKEEWHKHKGNAGIVLGLDRPNNMLSGFGGNKDTHCAAVDIVAGRLGFRARSRDDRNKVLEVDPNFKLDAARVYLSQKSDPDSYFGLAAGTVGNTTKTSPRSTVVLKADTLRMVARENIKLVTRTDKKNSQGGDLSNATTKGYGIDLIALNDDSDMQPLVKGANLQQCLRDVLASIQDLRGIFNNFVKYQGEMNNALLNHSHRSPFYGQLCAPDFETLIPTGVEVIVNNLTNVETQLLLNMNKLVGVQQNYLDAPAGAETLKNGKSLFILSKYNNTN